Protein AF-A0A1C5S840-F1 (afdb_monomer)

Secondary structure (DSSP, 8-state):
--HHHHHTT-EEE--B--TTTT-SS-HHHHHHHHTT-SSEEEEEE--BT--S-SS-EEESSGGG-EEEEEEEEEEEEEE-TTS-EEEEEEEEE-TT---GGGGHHHHHHHHHHHHHHHHHHHHHHHHHH-----HHHHHHTS-TTT---SHHHHHHHHHHTTS-SSHHHHIIIIISTTSTT----TTTT--PPBHHHHHHHHHHTT-EEEE--GGGSTT--HHHHHHHHHHHHHHTTT--EEEEEETT--HHHHHHHHHHHHHHTPEEEEE--B-STTS------BHHHHHHHHHHHHHHT-

Sequence (302 aa):
MNTKNKESNYQIDFHMHSTCSDGADDVATIISLALKQENLRTICVTDHNYFALTRKLMFGTNDRCLEVLPGCEFSTSYMSAAGKWNEIHVIGIFPKGVNPSEFEDLFEPIAKGKKKYVEAIVNKLQQQFGIDITLEEVLATKKQSTGYVGRFQIAQLLVEKGAASTVDRAMDIYIGNFSPHYISPVPDYIKYPAFETVIKRILSLSGMPVLCHPCSYYGFDDDDVIRLVNDFRKACGGTGAIEVYYQNYTEEQQKFLQGLQEKAGLIPSVASDRHRRDQHFADYGGYSFYKKMLQALEQTEK

pLDDT: mean 92.95, std 8.63, range [46.53, 98.81]

Mean predicted aligned error: 4.37 Å

Foldseek 3Di:
DPPVVLQQQAAEAEAAEALLAQAPHHPVRVVVQQLPDQRYAEYEHAHELDWSDFAWDWDDDDSSIHIYWTKYWAWAWDQFPVRDIATFIKMWTAHHGHDSVLCCVQCVQQLQLQLVVLQVLVVCCCPVPVQPDDSVNQQVQQSPVNRYGDLSSVLVVCCVSVVAVHSVRSQCDGDPQNHPNHDGCPDPGGDGHHPLVVLVSSLVNLIAMEGPPLVRHRPDDLVRSLVVLLVSLVSNVLLHEYALAEPPDDPVSSVSVVVSCVVSNHQYDHHDNHRYPPGDGTSDNCSVSVVVNNVSSVVSVD

Radius of gyration: 19.0 Å; Cα contacts (8 Å, |Δi|>4): 598; chains: 1; bounding box: 49×38×51 Å

Structure (mmCIF, N/CA/C/O backbone):
data_AF-A0A1C5S840-F1
#
_entry.id   AF-A0A1C5S840-F1
#
loop_
_atom_site.group_PDB
_atom_site.id
_atom_site.type_symbol
_atom_site.label_atom_id
_atom_site.label_alt_id
_atom_site.label_comp_id
_atom_site.label_asym_id
_atom_site.label_entity_id
_atom_site.label_seq_id
_atom_site.pdbx_PDB_ins_code
_atom_site.Cartn_x
_atom_site.Cartn_y
_atom_site.Cartn_z
_atom_site.occupancy
_atom_site.B_iso_or_equiv
_atom_site.auth_seq_id
_atom_site.auth_comp_id
_atom_site.auth_asym_id
_atom_site.auth_atom_id
_atom_site.pdbx_PDB_model_num
ATOM 1 N N . MET A 1 1 ? -22.806 -20.691 22.601 1.00 46.53 1 MET A N 1
ATOM 2 C CA . MET A 1 1 ? -21.379 -20.294 22.575 1.00 46.53 1 MET A CA 1
ATOM 3 C C . MET A 1 1 ? -21.292 -18.819 22.930 1.00 46.53 1 MET A C 1
ATOM 5 O O . MET A 1 1 ? -22.088 -18.049 22.413 1.00 46.53 1 MET A O 1
ATOM 9 N N . ASN A 1 2 ? -20.410 -18.448 23.859 1.00 47.06 2 ASN A N 1
ATOM 10 C CA . ASN A 1 2 ? -20.275 -17.078 24.364 1.00 47.06 2 ASN A CA 1
ATOM 11 C C . ASN A 1 2 ? -19.815 -16.149 23.221 1.00 47.06 2 ASN A C 1
ATOM 13 O O . ASN A 1 2 ? -18.807 -16.446 22.583 1.00 47.06 2 ASN A O 1
ATOM 17 N N . THR A 1 3 ? -20.535 -15.060 22.940 1.00 54.91 3 THR A N 1
ATOM 18 C CA . THR A 1 3 ? -20.273 -14.148 21.801 1.00 54.91 3 THR A CA 1
ATOM 19 C C . THR A 1 3 ? -18.838 -13.609 21.790 1.00 54.91 3 THR A C 1
ATOM 21 O O . THR A 1 3 ? -18.232 -13.483 20.728 1.00 54.91 3 THR A O 1
ATOM 24 N N . LYS A 1 4 ? -18.237 -13.424 22.974 1.00 52.66 4 LYS A N 1
ATOM 25 C CA . LYS A 1 4 ? -16.831 -13.016 23.146 1.00 52.66 4 LYS A CA 1
ATOM 26 C C . LYS A 1 4 ? -15.796 -14.005 22.581 1.00 52.66 4 LYS A C 1
ATOM 28 O O . LYS A 1 4 ? -14.771 -13.552 22.090 1.00 52.66 4 LYS A O 1
ATOM 33 N N . ASN A 1 5 ? -16.059 -15.318 22.603 1.00 53.66 5 ASN A N 1
ATOM 34 C CA . ASN A 1 5 ? -15.150 -16.332 22.028 1.00 53.66 5 ASN A CA 1
ATOM 35 C C . ASN A 1 5 ? -15.281 -16.459 20.503 1.00 53.66 5 ASN A C 1
ATOM 37 O O . ASN A 1 5 ? -14.471 -17.128 19.873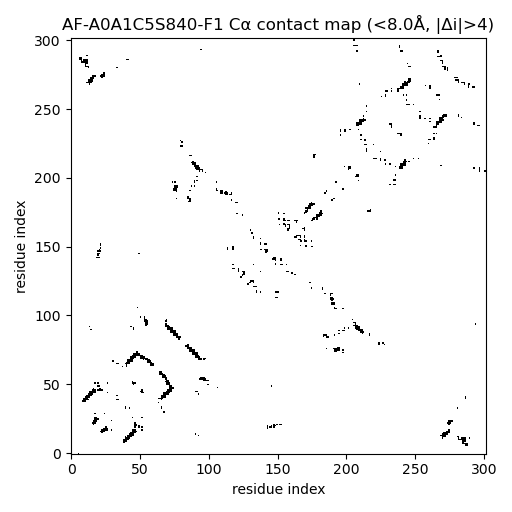 1.00 53.66 5 ASN A O 1
ATOM 41 N N . LYS A 1 6 ? -16.325 -15.873 19.907 1.00 60.03 6 LYS A N 1
ATOM 42 C CA . LYS A 1 6 ? -16.558 -15.916 18.459 1.00 60.03 6 LYS A CA 1
ATOM 43 C C . LYS A 1 6 ? -15.889 -14.728 17.764 1.00 60.03 6 LYS A C 1
ATOM 45 O O . LYS A 1 6 ? -15.270 -14.903 16.723 1.00 60.03 6 LYS A O 1
ATOM 50 N N . GLU A 1 7 ? -15.923 -13.550 18.394 1.00 64.81 7 GLU A N 1
ATOM 51 C CA . GLU A 1 7 ? -15.226 -12.353 17.901 1.00 64.81 7 GLU A CA 1
ATOM 52 C C . GLU A 1 7 ? -13.697 -12.478 17.891 1.00 64.81 7 GLU A C 1
ATOM 54 O O . GLU A 1 7 ? -13.048 -11.814 17.086 1.00 64.81 7 GLU A O 1
ATOM 59 N N . SER A 1 8 ? -13.106 -13.315 18.752 1.00 65.56 8 SER A N 1
ATOM 60 C CA . SER A 1 8 ? -11.654 -13.549 18.748 1.00 65.56 8 SER A CA 1
ATOM 61 C C . SER A 1 8 ? -11.160 -14.238 17.475 1.00 65.56 8 SER A C 1
ATOM 63 O O . SER A 1 8 ? -9.991 -14.092 17.138 1.00 65.56 8 SER A O 1
ATOM 65 N N . ASN A 1 9 ? -12.045 -14.948 16.767 1.00 81.56 9 ASN A N 1
ATOM 66 C CA . ASN A 1 9 ? -11.726 -15.631 15.514 1.00 81.56 9 ASN A CA 1
ATOM 67 C C . ASN A 1 9 ? -12.074 -14.798 14.275 1.00 81.56 9 ASN A C 1
ATOM 69 O O . ASN A 1 9 ? -11.826 -15.256 13.164 1.00 81.56 9 ASN A O 1
ATOM 73 N N . TYR A 1 10 ? -12.663 -13.607 14.431 1.00 92.44 10 TYR A N 1
ATOM 74 C CA . TYR A 1 10 ? -12.981 -12.759 13.288 1.00 92.44 10 TYR A CA 1
ATOM 75 C C . TYR A 1 10 ? -11.717 -12.138 12.693 1.00 92.44 10 TYR A C 1
ATOM 77 O O . TYR A 1 10 ? -10.870 -11.576 13.398 1.00 92.44 10 TYR A O 1
ATOM 85 N N . GLN A 1 11 ? -11.631 -12.252 11.375 1.00 94.94 11 GLN A N 1
ATOM 86 C CA . GLN A 1 11 ? -10.491 -11.863 10.562 1.00 94.94 11 GLN A CA 1
ATOM 87 C C . GLN A 1 11 ? -10.777 -10.532 9.873 1.00 94.94 11 GLN A C 1
ATOM 89 O O . GLN A 1 11 ? -11.935 -10.177 9.602 1.00 94.94 11 GLN A O 1
ATOM 94 N N . ILE A 1 12 ? -9.701 -9.811 9.591 1.00 96.81 12 ILE A N 1
ATOM 95 C CA . ILE A 1 12 ? -9.707 -8.595 8.787 1.00 96.81 12 ILE A CA 1
ATOM 96 C C . ILE A 1 12 ? -8.602 -8.684 7.740 1.00 96.81 12 ILE A C 1
ATOM 98 O O . ILE A 1 12 ? -7.615 -9.386 7.942 1.00 96.81 12 ILE A O 1
ATOM 102 N N . ASP A 1 13 ? -8.753 -7.944 6.651 1.00 98.00 13 ASP A N 1
ATOM 103 C CA . ASP A 1 13 ? -7.689 -7.775 5.666 1.00 98.00 13 ASP A CA 1
ATOM 104 C C . ASP A 1 13 ? -7.728 -6.351 5.113 1.00 98.00 13 ASP A C 1
ATOM 106 O O . ASP A 1 13 ? -8.667 -5.970 4.412 1.00 98.00 13 ASP A O 1
ATOM 110 N N . PHE A 1 14 ? -6.758 -5.531 5.511 1.00 98.31 14 PHE A N 1
ATOM 111 C CA . PHE A 1 14 ? -6.766 -4.089 5.263 1.00 98.31 14 PHE A CA 1
ATOM 112 C C . PHE A 1 14 ? -5.793 -3.632 4.185 1.00 98.31 14 PHE A C 1
ATOM 114 O O . PHE A 1 14 ? -5.637 -2.426 4.014 1.00 98.31 14 PHE A O 1
ATOM 121 N N . HIS A 1 15 ? -5.204 -4.569 3.443 1.00 98.31 15 HIS A N 1
ATOM 122 C CA . HIS A 1 15 ? -4.319 -4.259 2.333 1.00 98.31 15 HIS A CA 1
ATOM 123 C C . HIS A 1 15 ? -4.581 -5.221 1.175 1.00 98.31 15 HIS A C 1
ATOM 125 O O . HIS A 1 15 ? -4.211 -6.394 1.224 1.00 98.31 15 HIS A O 1
ATOM 131 N N . MET A 1 16 ? -5.233 -4.723 0.127 1.00 97.56 16 MET A N 1
ATOM 132 C CA . MET A 1 16 ? -5.443 -5.460 -1.118 1.00 97.56 16 MET A CA 1
ATOM 133 C C . MET A 1 16 ? -5.699 -4.521 -2.288 1.00 97.56 16 MET A C 1
ATOM 135 O O . MET A 1 16 ? -6.264 -3.436 -2.128 1.00 97.56 16 MET A O 1
ATOM 139 N N . HIS A 1 17 ? -5.375 -5.010 -3.478 1.00 97.00 17 HIS A N 1
ATOM 140 C CA . HIS A 1 17 ? -5.428 -4.256 -4.719 1.00 97.00 17 HIS A CA 1
ATOM 141 C C . HIS A 1 17 ? -6.482 -4.820 -5.656 1.00 97.00 17 HIS A C 1
ATOM 143 O O . HIS A 1 17 ? -6.702 -6.033 -5.733 1.00 97.00 17 HIS A O 1
ATOM 149 N N . SER A 1 18 ? -7.139 -3.930 -6.391 1.00 96.44 18 SER A N 1
ATOM 150 C CA . SER A 1 18 ? -8.113 -4.286 -7.412 1.00 96.44 18 SER A CA 1
ATOM 151 C C . SER A 1 18 ? -7.580 -3.959 -8.804 1.00 96.44 18 SER A C 1
ATOM 153 O O . SER A 1 18 ? -6.471 -3.459 -8.990 1.00 96.44 18 SER A O 1
ATOM 155 N N . THR A 1 19 ? -8.382 -4.208 -9.837 1.00 93.75 19 THR A N 1
ATOM 156 C CA . THR A 1 19 ? -8.038 -3.778 -11.200 1.00 93.75 19 THR A CA 1
ATOM 157 C C . THR A 1 19 ? -7.925 -2.256 -11.377 1.00 93.75 19 THR A C 1
ATOM 159 O O . THR A 1 19 ? -7.599 -1.810 -12.480 1.00 93.75 19 THR A O 1
ATOM 162 N N . CYS A 1 20 ? -8.233 -1.460 -10.345 1.00 94.50 20 CYS A N 1
ATOM 163 C CA . CYS A 1 20 ? -8.031 -0.017 -10.346 1.00 94.50 20 CYS A CA 1
ATOM 164 C C . CYS A 1 20 ? -6.539 0.367 -10.273 1.00 94.50 20 CYS A C 1
ATOM 166 O O . CYS A 1 20 ? -6.167 1.365 -10.893 1.00 94.50 20 CYS A O 1
ATOM 168 N N . SER A 1 21 ? -5.680 -0.435 -9.638 1.00 93.69 21 SER A N 1
ATOM 169 C CA . SER A 1 21 ? -4.219 -0.369 -9.785 1.00 93.69 21 SER A CA 1
ATOM 170 C C . SER A 1 21 ? -3.663 -1.619 -10.492 1.00 93.69 21 SER A C 1
ATOM 172 O O . SER A 1 21 ? -3.800 -1.790 -11.710 1.00 93.69 21 SER A O 1
ATOM 174 N N . ASP A 1 22 ? -3.006 -2.490 -9.743 1.00 92.38 22 ASP A N 1
ATOM 175 C CA . ASP A 1 22 ? -2.254 -3.678 -10.143 1.00 92.38 22 ASP A CA 1
ATOM 176 C C . ASP A 1 22 ? -2.841 -4.986 -9.606 1.00 92.38 22 ASP A C 1
ATOM 178 O O . ASP A 1 22 ? -2.269 -6.052 -9.824 1.00 92.38 22 ASP A O 1
ATOM 182 N N . GLY A 1 23 ? -4.027 -4.947 -9.005 1.00 92.88 23 GLY A N 1
ATOM 183 C CA . GLY A 1 23 ? -4.793 -6.149 -8.710 1.00 92.88 23 GLY A CA 1
ATOM 184 C C . GLY A 1 23 ? -5.334 -6.839 -9.969 1.00 92.88 23 GLY A C 1
ATOM 185 O O . GLY A 1 23 ? -5.641 -6.222 -10.997 1.00 92.88 23 GLY A O 1
ATOM 186 N N . ALA A 1 24 ? -5.480 -8.161 -9.886 1.00 90.75 24 ALA A N 1
ATOM 187 C CA . ALA A 1 24 ? -6.010 -9.013 -10.951 1.00 90.75 24 ALA A CA 1
ATOM 188 C C . ALA A 1 24 ? -7.538 -9.207 -10.897 1.00 90.75 24 ALA A C 1
ATOM 190 O O . ALA A 1 24 ? -8.131 -9.639 -11.894 1.00 90.75 24 ALA A O 1
ATOM 191 N N . ASP A 1 25 ? -8.155 -8.916 -9.749 1.00 94.94 25 ASP A N 1
ATOM 192 C CA . ASP A 1 25 ? -9.593 -9.028 -9.499 1.00 94.94 25 A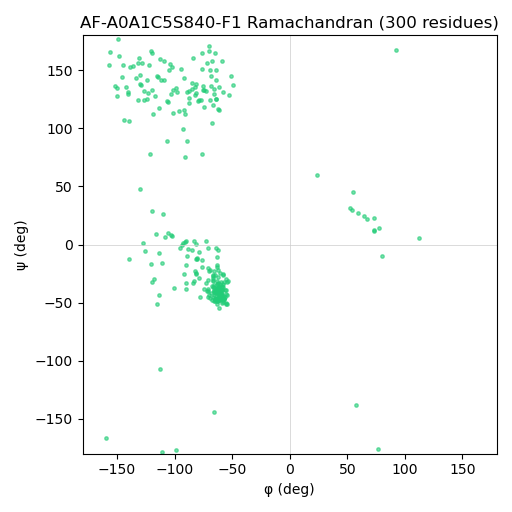SP A CA 1
ATOM 193 C C . ASP A 1 25 ? -10.221 -7.632 -9.380 1.00 94.94 25 ASP A C 1
ATOM 195 O O . ASP A 1 25 ? -9.623 -6.711 -8.825 1.00 94.94 25 ASP A O 1
ATOM 199 N N . ASP A 1 26 ? -11.427 -7.446 -9.917 1.00 96.06 26 ASP A N 1
ATOM 200 C CA . ASP A 1 26 ? -12.175 -6.205 -9.703 1.00 96.06 26 ASP A CA 1
ATOM 201 C C . ASP A 1 26 ? -12.798 -6.174 -8.296 1.00 96.06 26 ASP A C 1
ATOM 203 O O . ASP A 1 26 ? -12.898 -7.194 -7.608 1.00 96.06 26 ASP A O 1
ATOM 207 N N . VAL A 1 27 ? -13.239 -4.994 -7.850 1.00 96.94 27 VAL A N 1
ATOM 208 C CA . VAL A 1 27 ? -13.821 -4.814 -6.506 1.00 96.94 27 VAL A CA 1
ATOM 209 C C . VAL A 1 27 ? -15.001 -5.762 -6.261 1.00 96.94 27 VAL A C 1
ATOM 211 O O . VAL A 1 27 ? -15.135 -6.318 -5.172 1.00 96.94 27 VAL A O 1
ATOM 214 N N . ALA A 1 28 ? -15.850 -5.994 -7.266 1.00 97.12 28 ALA A N 1
ATOM 215 C CA . ALA A 1 28 ? -17.003 -6.883 -7.135 1.00 97.12 28 ALA A CA 1
ATOM 216 C C . ALA A 1 28 ? -16.579 -8.348 -6.920 1.00 97.12 28 ALA A C 1
ATOM 218 O O . ALA A 1 28 ? -17.158 -9.056 -6.091 1.00 97.12 28 ALA A O 1
ATOM 219 N N . THR A 1 29 ? -15.542 -8.788 -7.627 1.00 97.56 29 THR A N 1
ATOM 220 C CA . THR A 1 29 ? -14.943 -10.117 -7.507 1.00 97.56 29 THR A CA 1
ATOM 221 C C . THR A 1 29 ? -14.283 -10.288 -6.145 1.00 97.56 29 THR A C 1
ATOM 223 O O . THR A 1 29 ? -14.549 -11.287 -5.476 1.00 97.56 29 THR A O 1
ATOM 226 N N . ILE A 1 30 ? -13.515 -9.295 -5.683 1.00 97.81 30 ILE A N 1
ATOM 227 C CA . ILE A 1 30 ? -12.916 -9.283 -4.340 1.00 97.81 30 ILE A CA 1
ATOM 228 C C . ILE A 1 30 ? -14.000 -9.464 -3.271 1.00 97.81 30 ILE A C 1
ATOM 230 O O . ILE A 1 30 ? -13.899 -10.364 -2.438 1.00 97.81 30 ILE A O 1
ATOM 234 N N . ILE A 1 31 ? -15.081 -8.681 -3.331 1.00 97.19 31 ILE A N 1
ATOM 235 C CA . ILE A 1 31 ? -16.202 -8.782 -2.384 1.00 97.19 31 ILE A CA 1
ATOM 236 C C . ILE A 1 31 ? -16.855 -10.171 -2.446 1.00 97.19 31 ILE A C 1
ATOM 238 O O . ILE A 1 31 ? -17.125 -10.777 -1.410 1.00 97.19 31 ILE A O 1
ATOM 242 N N . SER A 1 32 ? -17.085 -10.708 -3.647 1.00 96.62 32 SER A N 1
ATOM 243 C CA . SER A 1 32 ? -17.665 -12.045 -3.836 1.00 96.62 32 SER A CA 1
ATOM 244 C C . SER A 1 32 ? -16.795 -13.153 -3.234 1.00 96.62 32 SER A C 1
ATOM 246 O O . SER A 1 32 ? -17.311 -14.091 -2.624 1.00 96.62 32 SER A O 1
ATOM 248 N N . LEU A 1 33 ? -15.470 -13.049 -3.365 1.00 96.75 33 LEU A N 1
ATOM 249 C CA . LEU A 1 33 ? -14.520 -13.984 -2.760 1.00 96.75 33 LEU A CA 1
ATOM 250 C C . LEU A 1 33 ? -14.457 -13.831 -1.235 1.00 96.75 33 LEU A C 1
ATOM 252 O O . LEU A 1 33 ? -14.413 -14.840 -0.528 1.00 96.75 33 LEU A O 1
ATOM 256 N N . ALA A 1 34 ? -14.502 -12.597 -0.731 1.00 95.88 34 ALA A N 1
ATOM 257 C CA . ALA A 1 34 ? -14.510 -12.299 0.698 1.00 95.88 34 ALA A CA 1
ATOM 258 C C . ALA A 1 34 ? -15.771 -12.847 1.387 1.00 95.88 34 ALA A C 1
ATOM 260 O O . ALA A 1 34 ? -15.682 -13.443 2.457 1.00 95.88 34 ALA A O 1
ATOM 261 N N . LEU A 1 35 ? -16.938 -12.751 0.741 1.00 94.81 35 LEU A N 1
ATOM 262 C CA . LEU A 1 35 ? -18.205 -13.299 1.247 1.00 94.81 35 LEU A CA 1
ATOM 263 C C . LEU A 1 35 ? -18.217 -14.827 1.389 1.00 94.81 35 LEU A C 1
ATOM 265 O O . LEU A 1 35 ? -19.056 -15.369 2.109 1.00 94.81 35 LEU A O 1
ATOM 269 N N . LYS A 1 36 ? -17.305 -15.531 0.709 1.00 93.62 36 LYS A N 1
ATOM 270 C CA . LYS A 1 36 ? -17.136 -16.985 0.849 1.00 93.62 36 LYS A CA 1
ATOM 271 C C . LYS A 1 36 ? -16.297 -17.364 2.072 1.00 93.62 36 LYS A C 1
ATOM 273 O O . LYS A 1 36 ? -16.270 -18.541 2.422 1.00 93.62 36 LYS A O 1
ATOM 278 N N . GLN A 1 37 ? -15.621 -16.407 2.709 1.00 92.56 37 GLN A N 1
ATOM 279 C CA . GLN A 1 37 ? -14.798 -16.658 3.888 1.00 92.56 37 GLN A CA 1
ATOM 280 C C . GLN A 1 37 ? -15.670 -16.704 5.144 1.00 92.56 37 GLN A C 1
ATOM 282 O O . GLN A 1 37 ? -16.446 -15.790 5.421 1.00 92.56 37 GLN A O 1
ATOM 287 N N . GLU A 1 38 ? -15.532 -17.762 5.943 1.00 88.88 38 GLU A N 1
ATOM 288 C CA . GLU A 1 38 ? -16.390 -17.966 7.115 1.00 88.88 38 GLU A CA 1
ATOM 289 C C . GLU A 1 38 ? -16.177 -16.896 8.198 1.00 88.88 38 GLU A C 1
ATOM 291 O O . GLU A 1 38 ? -17.142 -16.447 8.826 1.00 88.88 38 GLU A O 1
ATOM 296 N N . ASN A 1 39 ? -14.931 -16.449 8.391 1.00 92.19 39 ASN A N 1
ATOM 297 C CA . ASN A 1 39 ? -14.519 -15.601 9.515 1.00 92.19 39 ASN A CA 1
ATOM 298 C C . ASN A 1 39 ? -14.074 -14.187 9.126 1.00 92.19 39 ASN A C 1
ATOM 300 O O . ASN A 1 39 ? -13.903 -13.354 10.016 1.00 92.19 39 ASN A O 1
ATOM 304 N N . LEU A 1 40 ? -13.943 -13.880 7.835 1.00 94.62 40 LEU A N 1
ATOM 305 C CA . LEU A 1 40 ? -13.615 -12.533 7.371 1.00 94.62 40 LEU A CA 1
ATOM 306 C C . LEU A 1 40 ? -14.801 -11.599 7.625 1.00 94.62 40 LEU A C 1
ATOM 308 O O . LEU A 1 40 ? -15.934 -11.898 7.237 1.00 94.62 40 LEU A O 1
ATOM 312 N N . ARG A 1 41 ? -14.565 -10.503 8.348 1.00 94.75 41 ARG A N 1
ATOM 313 C CA . ARG A 1 41 ? -15.622 -9.551 8.735 1.00 94.75 41 ARG A CA 1
ATOM 314 C C . ARG A 1 41 ? -15.426 -8.166 8.173 1.00 94.75 41 ARG A C 1
ATOM 316 O O . ARG A 1 41 ? -16.422 -7.506 7.894 1.00 94.75 41 ARG A O 1
ATOM 323 N N . THR A 1 42 ? -14.184 -7.756 7.958 1.00 96.62 42 THR A N 1
ATOM 324 C CA . THR A 1 42 ? -13.903 -6.442 7.393 1.00 96.62 42 THR A CA 1
ATOM 325 C C . THR A 1 42 ? -12.752 -6.535 6.410 1.00 96.62 42 THR A C 1
ATOM 327 O O . THR A 1 42 ? -11.708 -7.097 6.734 1.00 96.62 42 THR A O 1
ATOM 330 N N . ILE A 1 43 ? -12.935 -5.960 5.227 1.00 98.38 43 ILE A N 1
ATOM 331 C CA . ILE A 1 43 ? -11.860 -5.761 4.255 1.00 98.38 43 ILE A CA 1
ATOM 332 C C . ILE A 1 43 ? -11.716 -4.282 3.911 1.00 98.38 43 ILE A C 1
ATOM 334 O O . ILE A 1 43 ? -12.688 -3.532 4.005 1.00 98.38 43 ILE A O 1
ATOM 338 N N . CYS A 1 44 ? -10.526 -3.863 3.494 1.00 98.62 44 CYS A N 1
ATOM 339 C CA . CYS A 1 44 ? -10.279 -2.529 2.950 1.00 98.62 44 CYS A CA 1
ATOM 340 C C . CYS A 1 44 ? -9.656 -2.667 1.562 1.00 98.62 44 CYS A C 1
ATOM 342 O O . CYS A 1 44 ? -8.642 -3.341 1.431 1.00 98.62 44 CYS A O 1
ATOM 344 N N . VAL A 1 45 ? -10.255 -2.048 0.542 1.00 98.38 45 VAL A N 1
ATOM 345 C CA . VAL A 1 45 ? -9.657 -1.997 -0.804 1.00 98.38 45 VAL A CA 1
ATOM 346 C C . VAL A 1 45 ? -8.743 -0.779 -0.862 1.00 98.38 45 VAL A C 1
ATOM 348 O O . VAL A 1 45 ? -9.212 0.334 -0.622 1.00 98.38 45 VAL A O 1
ATOM 351 N N . THR A 1 46 ? -7.460 -0.991 -1.148 1.00 98.50 46 THR A N 1
ATOM 352 C CA . THR A 1 46 ? -6.387 -0.002 -0.971 1.00 98.50 46 THR A CA 1
ATOM 353 C C . THR A 1 46 ? -5.531 0.144 -2.224 1.00 98.50 46 THR A C 1
ATOM 355 O O . THR A 1 46 ? -4.311 0.149 -2.133 1.00 98.50 46 THR A O 1
ATOM 358 N N . ASP A 1 47 ? -6.164 0.288 -3.391 1.00 97.69 47 ASP A N 1
ATOM 359 C CA . ASP A 1 47 ? -5.448 0.509 -4.652 1.00 97.69 47 ASP A CA 1
ATOM 360 C C . ASP A 1 47 ? -4.423 1.660 -4.550 1.00 97.69 47 ASP A C 1
ATOM 362 O O . ASP A 1 47 ? -4.643 2.678 -3.877 1.00 97.69 47 ASP A O 1
ATOM 366 N N . HIS A 1 48 ? -3.302 1.514 -5.259 1.00 96.00 48 HIS A N 1
ATOM 367 C CA . HIS A 1 48 ? -2.230 2.507 -5.267 1.00 96.00 48 HIS A CA 1
ATOM 368 C C . HIS A 1 48 ? -2.688 3.866 -5.818 1.00 96.00 48 HIS A C 1
ATOM 370 O O . HIS A 1 48 ? -2.942 4.017 -7.018 1.00 96.00 48 HIS A O 1
ATOM 376 N N . ASN A 1 49 ? -2.674 4.891 -4.962 1.00 95.81 49 ASN A N 1
ATOM 377 C CA . ASN A 1 49 ? -3.003 6.287 -5.282 1.00 95.81 49 ASN A CA 1
ATOM 378 C C . ASN A 1 49 ? -4.368 6.456 -5.978 1.00 95.81 49 ASN A C 1
ATOM 380 O O . ASN A 1 49 ? -4.539 7.341 -6.822 1.00 95.81 49 ASN A O 1
ATOM 384 N N . TYR A 1 50 ? -5.327 5.583 -5.667 1.00 95.94 50 TYR A N 1
ATOM 385 C CA . TYR A 1 50 ? -6.659 5.606 -6.254 1.00 95.94 50 TYR A CA 1
ATOM 386 C C . TYR A 1 50 ? -7.695 5.061 -5.269 1.00 95.94 50 TYR A C 1
ATOM 388 O O . TYR A 1 50 ? -7.518 4.004 -4.678 1.00 95.94 50 TYR A O 1
ATOM 396 N N . PHE A 1 51 ? -8.825 5.753 -5.136 1.00 97.25 51 PHE A N 1
ATOM 397 C CA . PHE A 1 51 ? -9.942 5.290 -4.315 1.00 97.25 51 PHE A CA 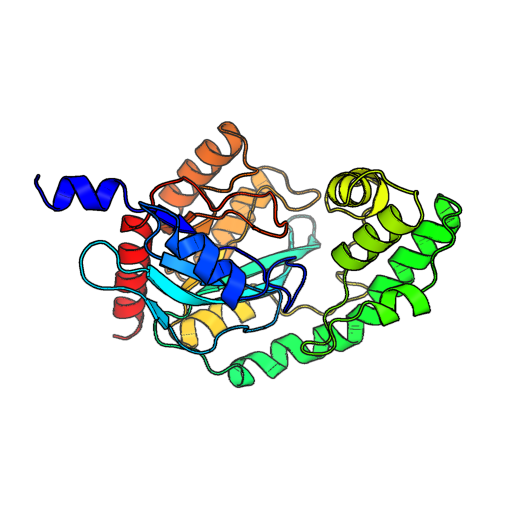1
ATOM 398 C C . PHE A 1 51 ? -10.938 4.496 -5.161 1.00 97.25 51 PHE A C 1
ATOM 400 O O . PHE A 1 51 ? -11.795 5.078 -5.828 1.00 97.25 51 PHE A O 1
ATOM 407 N N . ALA A 1 52 ? -10.872 3.165 -5.103 1.00 96.69 52 ALA A N 1
ATOM 408 C CA . ALA A 1 52 ? -11.855 2.307 -5.773 1.00 96.69 52 ALA A CA 1
ATOM 409 C C . ALA A 1 52 ? -13.243 2.342 -5.106 1.00 96.69 52 ALA A C 1
ATOM 411 O O . ALA A 1 52 ? -14.258 2.033 -5.731 1.00 96.69 52 ALA A O 1
ATOM 412 N N . LEU A 1 53 ? -13.294 2.759 -3.838 1.00 97.56 53 LEU A N 1
ATOM 413 C CA . LEU A 1 53 ? -14.509 2.998 -3.070 1.00 97.56 53 LEU A CA 1
ATOM 414 C C . LEU A 1 53 ? -14.395 4.342 -2.347 1.00 97.56 53 LEU A C 1
ATOM 416 O O . LEU A 1 53 ? -13.337 4.691 -1.832 1.00 97.56 53 LEU A O 1
ATOM 420 N N . THR A 1 54 ? -15.505 5.074 -2.255 1.00 97.62 54 THR A N 1
ATOM 421 C CA . THR A 1 54 ? -15.592 6.349 -1.512 1.00 97.62 54 THR A CA 1
ATOM 422 C C . THR A 1 54 ? -16.448 6.249 -0.255 1.00 97.62 54 THR A C 1
ATOM 424 O O . THR A 1 54 ? -16.383 7.096 0.632 1.00 97.62 54 THR A O 1
ATOM 427 N N . ARG A 1 55 ? -17.252 5.189 -0.148 1.00 98.00 55 ARG A N 1
ATOM 428 C CA . ARG A 1 55 ? -18.100 4.902 1.006 1.00 98.00 55 ARG A CA 1
ATOM 429 C C . ARG A 1 55 ? -18.005 3.437 1.371 1.00 98.00 55 ARG A C 1
ATOM 431 O O . ARG A 1 55 ? -17.794 2.578 0.517 1.00 98.00 55 ARG A O 1
ATOM 438 N N . LYS A 1 56 ? -18.250 3.178 2.644 1.00 97.44 56 LYS A N 1
ATOM 439 C CA . LYS A 1 56 ? -18.360 1.838 3.190 1.00 97.44 56 LYS A CA 1
ATOM 440 C C . LYS A 1 56 ? -19.544 1.075 2.602 1.00 97.44 56 LYS A C 1
ATOM 442 O O . LYS A 1 56 ? -20.624 1.644 2.430 1.00 97.44 56 LYS A O 1
ATOM 447 N N . LEU A 1 57 ? -19.351 -0.215 2.350 1.00 97.69 57 LEU A N 1
ATOM 448 C CA . LEU A 1 57 ? -20.405 -1.146 1.946 1.00 97.69 57 LEU A CA 1
ATOM 449 C C . LEU A 1 57 ? -20.606 -2.207 3.031 1.00 97.69 57 LEU A C 1
ATOM 451 O O . LEU A 1 57 ? -19.648 -2.635 3.669 1.00 97.69 57 LEU A O 1
ATOM 455 N N . MET A 1 58 ? -21.852 -2.636 3.221 1.00 96.25 58 MET A N 1
ATOM 456 C CA . MET A 1 58 ? -22.213 -3.703 4.156 1.00 96.25 58 MET A CA 1
ATOM 457 C C . MET A 1 58 ? -22.947 -4.802 3.396 1.00 96.25 58 MET A C 1
ATOM 459 O O . MET A 1 58 ? -23.916 -4.524 2.688 1.00 96.25 58 MET A O 1
ATOM 463 N N . PHE A 1 59 ? -22.516 -6.044 3.577 1.00 95.31 59 PHE A N 1
ATOM 464 C CA . PHE A 1 59 ? -23.138 -7.220 2.978 1.00 95.31 59 PHE A CA 1
ATOM 465 C C . PHE A 1 59 ? -23.525 -8.226 4.063 1.00 95.31 59 PHE A C 1
ATOM 467 O O . PHE A 1 59 ? -22.782 -8.431 5.018 1.00 95.31 59 PHE A O 1
ATOM 474 N N . GLY A 1 60 ? -24.681 -8.878 3.915 1.00 88.25 60 GLY A N 1
ATOM 475 C CA . GLY A 1 60 ? -25.189 -9.837 4.903 1.00 88.25 60 GLY A CA 1
ATOM 476 C C . GLY A 1 60 ? -25.790 -9.188 6.159 1.00 88.25 60 GLY A C 1
ATOM 477 O O . GLY A 1 60 ? -25.920 -7.971 6.258 1.00 88.25 60 GLY A O 1
ATOM 478 N N . THR A 1 61 ? -26.192 -10.022 7.122 1.00 78.38 61 THR A N 1
ATOM 479 C CA . THR A 1 61 ? -26.833 -9.609 8.386 1.00 78.38 61 THR A CA 1
ATOM 480 C C . THR A 1 61 ? -26.290 -10.424 9.562 1.00 78.38 61 THR A C 1
ATOM 482 O O . THR A 1 61 ? -25.942 -11.594 9.386 1.00 78.38 61 THR A O 1
ATOM 485 N N . ASN A 1 62 ? -26.306 -9.857 10.775 1.00 73.81 62 ASN A N 1
ATOM 486 C CA . ASN A 1 62 ? -25.880 -10.516 12.022 1.00 73.81 62 ASN A CA 1
ATOM 487 C C . ASN A 1 62 ? -24.415 -11.016 11.960 1.00 73.81 62 ASN A C 1
ATOM 489 O O . ASN A 1 62 ? -23.546 -10.337 11.421 1.00 73.81 62 ASN A O 1
ATOM 493 N N . ASP A 1 63 ? -24.138 -12.218 12.481 1.00 68.56 63 ASP A N 1
ATOM 494 C CA . ASP A 1 63 ? -22.804 -12.836 12.597 1.00 68.56 63 ASP A CA 1
ATOM 495 C C . ASP A 1 63 ? -22.091 -13.144 11.263 1.00 68.56 63 ASP A C 1
ATOM 497 O O . ASP A 1 63 ? -20.967 -13.652 11.280 1.00 68.56 63 ASP A O 1
ATOM 501 N N . ARG A 1 64 ? -22.737 -12.896 10.116 1.00 74.06 64 ARG A N 1
ATOM 502 C CA . ARG A 1 64 ? -22.193 -13.105 8.759 1.00 74.06 64 ARG A CA 1
ATOM 503 C C . ARG A 1 64 ? -22.134 -11.805 7.953 1.00 74.06 64 ARG A C 1
ATOM 505 O O . ARG A 1 64 ? -22.291 -11.821 6.735 1.00 74.06 64 ARG A O 1
ATOM 512 N N . CYS A 1 65 ? -21.988 -10.678 8.641 1.00 90.25 65 CYS A N 1
ATOM 513 C CA . CYS A 1 65 ? -21.844 -9.392 7.983 1.00 90.25 65 CYS A CA 1
ATOM 514 C C . CYS A 1 65 ? -20.395 -9.182 7.519 1.00 90.25 65 CYS A C 1
ATOM 516 O O . CYS A 1 65 ? -19.468 -9.373 8.307 1.00 90.25 65 CYS A O 1
ATOM 518 N N . LEU A 1 66 ? -20.226 -8.795 6.255 1.00 96.12 66 LEU A N 1
ATOM 519 C CA . LEU A 1 66 ? -18.968 -8.315 5.695 1.00 96.12 66 LEU A CA 1
ATOM 520 C C . LEU A 1 66 ? -19.062 -6.801 5.514 1.00 96.12 66 LEU A C 1
ATOM 522 O O . LEU A 1 66 ? -19.933 -6.299 4.800 1.00 96.12 66 LEU A O 1
ATOM 526 N N . GLU A 1 67 ? -18.143 -6.091 6.143 1.00 97.12 67 GLU A N 1
ATOM 527 C CA . GLU A 1 67 ? -17.923 -4.665 5.972 1.00 97.12 67 GLU A CA 1
ATOM 528 C C . GLU A 1 67 ? -16.772 -4.439 4.983 1.00 97.12 67 GLU A C 1
ATOM 530 O O . GLU A 1 67 ? -15.710 -5.048 5.089 1.00 97.12 67 GLU A O 1
ATOM 535 N N . VAL A 1 68 ? -16.980 -3.571 3.998 1.00 98.44 68 VAL A N 1
ATOM 536 C CA . VAL A 1 68 ? -15.982 -3.237 2.974 1.00 98.44 68 VAL A CA 1
ATOM 537 C C . VAL A 1 68 ? -15.692 -1.752 3.087 1.00 98.44 68 VAL A C 1
ATOM 539 O O . VAL A 1 68 ? -16.572 -0.922 2.845 1.00 98.44 68 VAL A O 1
ATOM 542 N N . LEU A 1 69 ? -14.477 -1.424 3.504 1.00 98.62 69 LEU A N 1
ATOM 543 C CA . LEU A 1 69 ? -14.041 -0.065 3.785 1.00 98.62 69 LEU A CA 1
ATOM 544 C C . LEU A 1 69 ? -13.400 0.572 2.548 1.00 98.62 69 LEU A C 1
ATOM 546 O O . LEU A 1 69 ? -12.691 -0.111 1.803 1.00 98.62 69 LEU A O 1
ATOM 550 N N . PRO A 1 70 ? -13.621 1.881 2.333 1.00 98.38 70 PRO A N 1
ATOM 551 C CA . PRO A 1 70 ? -12.837 2.635 1.377 1.00 98.38 70 PRO A CA 1
ATOM 552 C C . PRO A 1 70 ? -11.446 2.906 1.955 1.00 98.38 70 PRO A C 1
ATOM 554 O O . PRO A 1 70 ? -11.307 3.355 3.099 1.00 98.38 70 PRO A O 1
ATOM 557 N N . GLY A 1 71 ? -10.428 2.664 1.140 1.00 98.50 71 GLY A N 1
ATOM 558 C CA . GLY A 1 71 ? -9.054 3.003 1.449 1.00 98.50 71 GLY A CA 1
ATOM 559 C C . GLY A 1 71 ? -8.252 3.322 0.199 1.00 98.50 71 GLY A C 1
ATOM 560 O O . GLY A 1 71 ? -8.756 3.280 -0.923 1.00 98.50 71 GLY A O 1
ATOM 561 N N . CYS A 1 72 ? -7.004 3.704 0.424 1.00 98.56 72 CYS A N 1
ATOM 562 C CA . CYS A 1 72 ? -6.023 3.983 -0.615 1.00 98.56 72 CYS A CA 1
ATOM 563 C C . CYS A 1 72 ? -4.643 3.699 -0.036 1.00 98.56 72 CYS A C 1
ATOM 565 O O . CYS A 1 72 ? -4.360 4.116 1.091 1.00 98.56 72 CYS A O 1
ATOM 567 N N . GLU A 1 73 ? -3.787 3.038 -0.805 1.00 98.62 73 GLU A N 1
ATOM 568 C CA . GLU A 1 73 ? -2.365 2.969 -0.503 1.00 98.62 73 GLU A CA 1
ATOM 569 C C . GLU A 1 73 ? -1.652 4.130 -1.193 1.00 98.62 73 GLU A C 1
ATOM 571 O O . GLU A 1 73 ? -1.585 4.231 -2.419 1.00 98.62 73 GLU A O 1
ATOM 576 N N . PHE A 1 74 ? -1.145 5.057 -0.395 1.00 98.38 74 PHE A N 1
ATOM 577 C CA . PHE A 1 74 ? -0.462 6.241 -0.880 1.00 98.38 74 PHE A CA 1
ATOM 578 C C . PHE A 1 74 ? 1.016 5.944 -1.082 1.00 98.38 74 PHE A C 1
ATOM 580 O O . PHE A 1 74 ? 1.716 5.560 -0.144 1.00 98.38 74 PHE A O 1
ATOM 587 N N . SER A 1 75 ? 1.514 6.220 -2.284 1.00 96.94 75 SER A N 1
ATOM 588 C CA . SER A 1 75 ? 2.948 6.251 -2.538 1.00 96.94 75 SER A CA 1
ATOM 589 C C . SER A 1 75 ? 3.536 7.563 -2.030 1.00 96.94 75 SER A C 1
ATOM 591 O O . SER A 1 75 ? 3.083 8.645 -2.406 1.00 96.94 75 SER A O 1
ATOM 593 N N . THR A 1 76 ? 4.544 7.481 -1.166 1.00 97.44 76 THR A N 1
ATOM 594 C CA . THR A 1 76 ? 5.128 8.643 -0.486 1.00 97.44 76 THR A CA 1
ATOM 595 C C . THR A 1 76 ? 6.650 8.653 -0.599 1.00 97.44 76 THR A C 1
ATOM 597 O O . THR A 1 76 ? 7.276 7.629 -0.874 1.00 97.44 76 THR A O 1
ATOM 600 N N . SER A 1 77 ? 7.263 9.816 -0.389 1.00 96.62 77 SER A N 1
ATOM 601 C CA . SER A 1 77 ? 8.716 9.956 -0.291 1.00 96.62 77 SER A CA 1
ATOM 602 C C . SER A 1 77 ? 9.169 10.067 1.165 1.00 96.62 77 SER A C 1
ATOM 604 O O . SER A 1 77 ? 8.652 10.907 1.909 1.00 96.62 77 SER A O 1
ATOM 606 N N . TYR A 1 78 ? 10.196 9.301 1.532 1.00 96.31 78 TYR A N 1
ATOM 607 C CA . TYR A 1 78 ? 10.836 9.315 2.848 1.00 96.31 78 TYR A CA 1
ATOM 608 C C . TYR A 1 78 ? 12.356 9.435 2.734 1.00 96.31 78 TYR A C 1
ATOM 610 O O . TYR A 1 78 ? 12.978 8.783 1.895 1.00 96.31 78 TYR A O 1
ATOM 618 N N . MET A 1 79 ? 12.964 10.252 3.594 1.00 94.19 79 MET A N 1
ATOM 619 C CA . MET A 1 79 ? 14.417 10.398 3.673 1.00 94.19 79 MET A CA 1
ATOM 620 C C . MET A 1 79 ? 14.980 9.490 4.776 1.00 94.19 79 MET A C 1
ATOM 622 O O . MET A 1 79 ? 14.711 9.717 5.961 1.00 94.19 79 MET A O 1
ATOM 626 N N . SER A 1 80 ? 15.791 8.491 4.413 1.00 89.19 80 SER A N 1
ATOM 627 C CA . SER A 1 80 ? 16.457 7.612 5.390 1.00 89.19 80 SER A CA 1
ATOM 628 C C . SER A 1 80 ? 17.554 8.343 6.174 1.00 89.19 80 SER A C 1
ATOM 630 O O . SER A 1 80 ? 17.909 9.485 5.864 1.00 89.19 80 SER A O 1
ATOM 632 N N . ALA A 1 81 ? 18.093 7.702 7.218 1.00 86.25 81 ALA A N 1
ATOM 633 C CA . ALA A 1 81 ? 19.127 8.307 8.061 1.00 86.25 81 ALA A CA 1
ATOM 634 C C . ALA A 1 81 ? 20.405 8.590 7.260 1.00 86.25 81 ALA A C 1
ATOM 636 O O . ALA A 1 81 ? 21.086 9.585 7.499 1.00 86.25 81 ALA A O 1
ATOM 637 N N . ALA A 1 82 ? 20.668 7.759 6.250 1.00 87.06 82 ALA A N 1
ATOM 638 C CA . ALA A 1 82 ? 21.763 7.911 5.302 1.00 87.06 82 ALA A CA 1
ATOM 639 C C . ALA A 1 82 ? 21.561 9.053 4.280 1.00 87.06 82 ALA A C 1
ATOM 641 O O . ALA A 1 82 ? 22.388 9.221 3.387 1.00 87.06 82 ALA A O 1
ATOM 642 N N . GLY A 1 83 ? 20.471 9.827 4.365 1.00 88.81 83 GLY A N 1
ATOM 643 C CA . GLY A 1 83 ? 20.196 10.931 3.438 1.00 88.81 83 GLY A CA 1
ATOM 644 C C . GLY A 1 83 ? 19.760 10.474 2.043 1.00 88.81 83 GLY A C 1
ATOM 645 O O . GLY A 1 83 ? 19.913 11.219 1.075 1.00 88.81 83 GLY A O 1
ATOM 646 N N . LYS A 1 84 ? 19.224 9.253 1.928 1.00 90.62 84 LYS A N 1
ATOM 647 C CA . LYS A 1 84 ? 18.687 8.700 0.681 1.00 90.62 84 LYS A CA 1
ATOM 648 C C . LYS A 1 84 ? 17.166 8.851 0.645 1.00 90.62 84 LYS A C 1
ATOM 650 O O . LYS A 1 84 ? 16.485 8.521 1.616 1.00 90.62 84 LYS A O 1
ATOM 655 N N . TRP A 1 85 ? 16.634 9.294 -0.492 1.00 93.19 85 TRP A N 1
ATOM 656 C CA . TRP A 1 85 ? 15.196 9.268 -0.756 1.00 93.19 85 TRP A CA 1
ATOM 657 C C . TRP A 1 85 ? 14.730 7.852 -1.087 1.00 93.19 85 TRP A C 1
ATOM 659 O O . TRP A 1 85 ? 15.324 7.178 -1.927 1.00 93.19 85 TRP A O 1
ATOM 669 N N . ASN A 1 86 ? 13.640 7.433 -0.455 1.00 93.38 86 ASN A N 1
ATOM 670 C CA . ASN A 1 86 ? 13.005 6.138 -0.654 1.00 93.38 86 ASN A CA 1
ATOM 671 C C . ASN A 1 86 ? 11.509 6.326 -0.894 1.00 93.38 86 ASN A C 1
ATOM 673 O O . ASN A 1 86 ? 10.891 7.247 -0.353 1.00 93.38 86 ASN A O 1
ATOM 677 N N . GLU A 1 87 ? 10.947 5.458 -1.727 1.00 94.62 87 GLU A N 1
ATOM 678 C CA . GLU A 1 87 ? 9.504 5.297 -1.821 1.00 94.62 87 GLU A CA 1
ATOM 679 C C . GLU A 1 87 ? 9.059 4.430 -0.646 1.00 94.62 87 GLU A C 1
ATOM 681 O O . GLU A 1 87 ? 9.558 3.316 -0.487 1.00 94.62 87 GLU A O 1
ATOM 686 N N . ILE A 1 88 ? 8.138 4.950 0.160 1.00 95.62 88 ILE A N 1
ATOM 687 C CA . ILE A 1 88 ? 7.439 4.167 1.178 1.00 95.62 88 ILE A CA 1
ATOM 688 C C . ILE A 1 88 ? 5.937 4.352 1.021 1.00 95.62 88 ILE A C 1
ATOM 690 O O . ILE A 1 88 ? 5.476 5.373 0.497 1.00 95.62 88 ILE A O 1
ATOM 694 N N . HIS A 1 89 ? 5.170 3.386 1.501 1.00 97.56 89 HIS A N 1
ATOM 695 C CA . HIS A 1 89 ? 3.727 3.354 1.359 1.00 97.56 89 HIS A CA 1
ATOM 696 C C . HIS A 1 89 ? 3.019 3.542 2.704 1.00 97.56 89 HIS A C 1
ATOM 698 O O . HIS A 1 89 ? 3.465 3.079 3.759 1.00 97.56 89 HIS A O 1
ATOM 704 N N . VAL A 1 90 ? 1.919 4.290 2.659 1.00 98.56 90 VAL A N 1
ATOM 705 C CA . VAL A 1 90 ? 1.029 4.533 3.797 1.00 98.56 90 VAL A CA 1
ATOM 706 C C . VAL A 1 90 ? -0.395 4.290 3.329 1.00 98.56 90 VAL A C 1
ATOM 708 O O . VAL A 1 90 ? -0.845 4.937 2.390 1.00 98.56 90 VAL A O 1
ATOM 711 N N . ILE A 1 91 ? -1.129 3.412 4.000 1.00 98.81 91 ILE A N 1
ATOM 712 C CA . ILE A 1 91 ? -2.554 3.216 3.747 1.00 98.81 91 ILE A CA 1
ATOM 713 C C . ILE A 1 91 ? -3.353 4.242 4.545 1.00 98.81 91 ILE A C 1
ATOM 715 O O . ILE A 1 91 ? -3.066 4.503 5.711 1.00 98.81 91 ILE A O 1
ATOM 719 N N . GLY A 1 92 ? -4.385 4.807 3.925 1.00 98.69 92 GLY A N 1
ATOM 720 C CA . GLY A 1 92 ? -5.470 5.484 4.629 1.00 98.69 92 GLY A CA 1
ATOM 721 C C . GLY A 1 92 ? -6.733 4.632 4.589 1.00 98.69 92 GLY A C 1
ATOM 722 O O . GLY A 1 92 ? -7.202 4.302 3.503 1.00 98.69 92 GLY A O 1
ATOM 723 N N . ILE A 1 93 ? -7.294 4.300 5.753 1.00 98.69 93 ILE A N 1
ATOM 724 C CA . ILE A 1 93 ? -8.594 3.618 5.883 1.00 98.69 93 ILE A CA 1
ATOM 725 C C . ILE A 1 93 ? -9.640 4.649 6.303 1.00 98.69 93 ILE A C 1
ATOM 727 O O . ILE A 1 93 ? -9.430 5.341 7.297 1.00 98.69 93 ILE A O 1
ATOM 731 N N . PHE A 1 94 ? -10.785 4.726 5.616 1.00 98.44 94 PHE A N 1
ATOM 732 C CA . PHE A 1 94 ? -11.797 5.768 5.850 1.00 98.44 94 PHE A CA 1
ATOM 733 C C . PHE A 1 94 ? -13.174 5.191 6.236 1.00 98.44 94 PHE A C 1
ATOM 735 O O . PHE A 1 94 ? -14.103 5.176 5.424 1.00 98.44 94 PHE A O 1
ATOM 742 N N . PRO A 1 95 ? -13.383 4.746 7.492 1.00 97.06 95 PRO A N 1
ATOM 743 C CA . PRO A 1 95 ? -14.639 4.108 7.906 1.00 97.06 95 PRO A CA 1
ATOM 744 C C . PRO A 1 95 ? -15.893 4.980 7.759 1.00 97.06 95 PRO A C 1
ATOM 746 O O . PRO A 1 95 ? -17.000 4.450 7.628 1.00 97.06 95 PRO A O 1
ATOM 749 N N . LYS A 1 96 ? -15.726 6.310 7.765 1.00 96.19 96 LYS A N 1
ATOM 750 C CA . LYS A 1 96 ? -16.800 7.302 7.582 1.00 96.19 96 LYS A CA 1
ATOM 751 C C . LYS A 1 96 ? -16.987 7.752 6.124 1.00 96.19 96 LYS A C 1
ATOM 753 O O . LYS A 1 96 ? -17.878 8.551 5.850 1.00 96.19 96 LYS A O 1
ATOM 758 N N . GLY A 1 97 ? -16.213 7.198 5.192 1.00 97.62 97 GLY A N 1
ATOM 759 C CA . GLY A 1 97 ? -16.172 7.623 3.795 1.00 97.62 97 GLY A CA 1
ATOM 760 C C . GLY A 1 97 ? -15.096 8.673 3.526 1.00 97.62 97 GLY A C 1
ATOM 761 O O . GLY A 1 97 ? -14.505 9.232 4.445 1.00 97.62 97 GLY A O 1
ATOM 762 N N . VAL A 1 98 ? -14.830 8.904 2.244 1.00 97.75 98 VAL A N 1
ATOM 763 C CA . VAL A 1 98 ? -13.769 9.786 1.756 1.00 97.75 98 VAL A CA 1
ATOM 764 C C . VAL A 1 98 ? -14.208 10.477 0.472 1.00 97.75 98 VAL A C 1
ATOM 766 O O . VAL A 1 98 ? -14.901 9.886 -0.358 1.00 97.75 98 VAL A O 1
ATOM 769 N N . ASN A 1 99 ? -13.794 11.730 0.302 1.00 98.00 99 ASN A N 1
ATOM 770 C CA . ASN A 1 99 ? -13.924 12.448 -0.957 1.00 98.00 99 ASN A CA 1
ATOM 771 C C . ASN A 1 99 ? -12.563 12.448 -1.682 1.00 98.00 99 ASN A C 1
ATOM 773 O O . ASN A 1 99 ? -11.632 13.083 -1.187 1.00 98.00 99 ASN A O 1
ATOM 777 N N . PRO A 1 100 ? -12.417 11.770 -2.838 1.00 96.56 100 PRO A N 1
ATOM 778 C CA . PRO A 1 100 ? -11.144 11.703 -3.557 1.00 96.56 100 PRO A CA 1
ATOM 779 C C . PRO A 1 100 ? -10.560 13.063 -3.956 1.00 96.56 100 PRO A C 1
ATOM 781 O O . PRO A 1 100 ? -9.338 13.176 -4.046 1.00 96.56 100 PRO A O 1
ATOM 784 N N . SER A 1 101 ? -11.393 14.100 -4.140 1.00 97.19 101 SER A N 1
ATOM 785 C CA . SER A 1 101 ? -10.900 15.438 -4.501 1.00 97.19 101 SER A CA 1
ATOM 786 C C . SER A 1 101 ? -9.997 16.051 -3.425 1.00 97.19 101 SER A C 1
ATOM 788 O O . SER A 1 101 ? -9.169 16.903 -3.724 1.00 97.19 101 SER A O 1
ATOM 790 N N . GLU A 1 102 ? -10.102 15.580 -2.178 1.00 97.75 102 GLU A N 1
ATOM 791 C CA . GLU A 1 102 ? -9.249 15.993 -1.056 1.00 97.75 102 GLU A CA 1
ATOM 792 C C . GLU A 1 102 ? -7.803 15.476 -1.164 1.00 97.75 102 GLU A C 1
ATOM 794 O O . GLU A 1 102 ? -6.985 15.778 -0.297 1.00 97.75 102 GLU A O 1
ATOM 799 N N . PHE A 1 103 ? -7.477 14.674 -2.184 1.00 97.69 103 PHE A N 1
ATOM 800 C CA . PHE A 1 103 ? -6.142 14.106 -2.409 1.00 97.69 103 PHE A CA 1
ATOM 801 C C . PHE A 1 103 ? -5.596 14.368 -3.821 1.00 97.69 103 PHE A C 1
ATOM 803 O O . PHE A 1 103 ? -4.489 13.930 -4.140 1.00 97.69 103 PHE A O 1
ATOM 810 N N . GLU A 1 104 ? -6.333 15.086 -4.675 1.00 94.38 104 GLU A N 1
ATOM 811 C CA . GLU A 1 104 ? -5.933 15.352 -6.065 1.00 94.38 104 GLU A CA 1
ATOM 812 C C . GLU A 1 104 ? -4.560 16.030 -6.163 1.00 94.38 104 GLU A C 1
ATOM 814 O O . GLU A 1 104 ? -3.745 15.653 -7.008 1.00 94.38 104 GLU A O 1
ATOM 819 N N . ASP A 1 105 ? -4.260 16.959 -5.246 1.00 96.00 105 ASP A N 1
ATOM 820 C CA . ASP A 1 105 ? -2.974 17.660 -5.171 1.00 96.00 105 ASP A CA 1
ATOM 821 C C . ASP A 1 105 ? -1.791 16.720 -4.894 1.00 96.00 105 ASP A C 1
ATOM 823 O O . ASP A 1 105 ? -0.664 16.989 -5.318 1.00 96.00 105 ASP A O 1
ATOM 827 N N . LEU A 1 106 ? -2.043 15.595 -4.218 1.00 96.19 106 LEU A N 1
ATOM 828 C CA . LEU A 1 106 ? -1.034 14.580 -3.926 1.00 96.19 106 LEU A CA 1
ATOM 829 C C . LEU A 1 106 ? -0.829 13.618 -5.106 1.00 96.19 106 LEU A C 1
ATOM 831 O O . LEU A 1 106 ? 0.286 13.138 -5.311 1.00 96.19 106 LEU A O 1
ATOM 835 N N . PHE A 1 107 ? -1.875 13.352 -5.896 1.00 94.06 107 PHE A N 1
ATOM 836 C CA . PHE A 1 107 ? -1.846 12.376 -6.992 1.00 94.06 107 PHE A CA 1
ATOM 837 C C . PHE A 1 107 ? -1.421 12.966 -8.343 1.00 94.06 107 PHE A C 1
ATOM 839 O O . PHE A 1 107 ? -0.745 12.292 -9.126 1.00 94.06 107 PHE A O 1
ATOM 846 N N . GLU A 1 108 ? -1.759 14.226 -8.630 1.00 91.12 108 GLU A N 1
ATOM 847 C CA . GLU A 1 108 ? -1.446 14.869 -9.914 1.00 91.12 108 GLU A CA 1
ATOM 848 C C . GLU A 1 108 ? 0.060 14.822 -10.276 1.00 91.12 108 GLU A C 1
ATOM 850 O O . GLU A 1 108 ? 0.398 14.488 -11.422 1.00 91.12 108 GLU A O 1
ATOM 855 N N . PRO A 1 109 ? 1.007 15.089 -9.349 1.00 90.81 109 PRO A N 1
ATOM 856 C CA . PRO A 1 109 ? 2.436 15.031 -9.663 1.00 90.81 109 PRO A CA 1
ATOM 857 C C . PRO A 1 109 ? 2.937 13.613 -9.979 1.00 90.81 109 PRO A C 1
ATOM 859 O O . PRO A 1 109 ? 3.867 13.455 -10.775 1.00 90.81 109 PRO A O 1
ATOM 862 N N . ILE A 1 110 ? 2.306 12.587 -9.400 1.00 91.56 110 ILE A N 1
ATOM 863 C CA . ILE A 1 110 ? 2.670 11.176 -9.585 1.00 91.56 110 ILE A CA 1
ATOM 864 C C . ILE A 1 110 ? 2.429 10.760 -11.036 1.00 91.56 110 ILE A C 1
ATOM 866 O O . ILE A 1 110 ? 3.317 10.209 -11.696 1.00 91.56 110 ILE A O 1
ATOM 870 N N . ALA A 1 111 ? 1.246 11.090 -11.561 1.00 83.44 111 ALA A N 1
ATOM 871 C CA . ALA A 1 111 ? 0.846 10.750 -12.922 1.00 83.44 111 ALA A CA 1
ATOM 872 C C . ALA A 1 111 ? 1.813 11.322 -13.976 1.00 83.44 111 ALA A C 1
ATOM 874 O O . ALA A 1 111 ? 2.124 10.653 -14.965 1.00 83.44 111 ALA A O 1
ATOM 875 N N . LYS A 1 112 ? 2.351 12.529 -13.742 1.00 83.75 112 LYS A N 1
ATOM 876 C CA . LYS A 1 112 ? 3.310 13.197 -14.643 1.00 83.75 112 LYS A CA 1
ATOM 877 C C . LYS A 1 112 ? 4.660 12.472 -14.716 1.00 83.75 112 LYS A C 1
ATOM 879 O O . LYS A 1 112 ? 5.267 12.422 -15.785 1.00 83.75 112 LYS A O 1
ATOM 884 N N . GLY A 1 113 ? 5.129 11.911 -13.599 1.00 89.31 113 GLY A N 1
ATOM 885 C CA . GLY A 1 113 ? 6.415 11.208 -13.515 1.00 89.31 113 GLY A CA 1
ATOM 886 C C . GLY A 1 113 ? 6.382 9.763 -14.020 1.00 89.31 113 GLY A C 1
ATOM 887 O O . GLY A 1 113 ? 7.395 9.239 -14.490 1.00 89.31 113 GLY A O 1
ATOM 888 N N . LYS A 1 114 ? 5.209 9.117 -13.980 1.00 90.75 114 LYS A N 1
ATOM 889 C CA . LYS A 1 114 ? 5.068 7.677 -14.244 1.00 90.75 114 LYS A CA 1
ATOM 890 C C . LYS A 1 114 ? 5.564 7.257 -15.632 1.00 90.75 114 LYS A C 1
ATOM 892 O O . LYS A 1 114 ? 6.231 6.233 -15.740 1.00 90.75 114 LYS A O 1
ATOM 897 N N . LYS A 1 115 ? 5.324 8.059 -16.679 1.00 91.31 115 LYS A N 1
ATOM 898 C CA . LYS A 1 115 ? 5.815 7.750 -18.037 1.00 91.31 115 LYS A CA 1
ATOM 899 C C . LYS A 1 115 ? 7.345 7.659 -18.087 1.00 91.31 115 LYS A C 1
ATOM 901 O O . LYS A 1 115 ? 7.865 6.689 -18.624 1.00 91.31 115 LYS A O 1
ATOM 906 N N . LYS A 1 116 ? 8.050 8.629 -17.490 1.00 92.81 116 LYS A N 1
ATOM 907 C CA . LYS A 1 116 ? 9.525 8.650 -17.451 1.00 92.81 116 LYS A CA 1
ATOM 908 C C . LYS A 1 116 ? 10.084 7.463 -16.673 1.00 92.81 116 LYS A C 1
ATOM 910 O O . LYS A 1 116 ? 11.080 6.875 -17.074 1.00 92.81 116 LYS A O 1
ATOM 915 N N . TYR A 1 117 ? 9.427 7.107 -15.570 1.00 95.56 117 TYR A N 1
ATOM 916 C CA . TYR A 1 117 ? 9.808 5.947 -14.771 1.00 95.56 117 TYR A CA 1
ATOM 917 C C . TYR A 1 117 ? 9.685 4.636 -15.560 1.00 95.56 117 TYR A C 1
ATOM 919 O O . TYR A 1 117 ? 10.621 3.840 -15.599 1.00 95.56 117 TYR A O 1
ATOM 927 N N . VAL A 1 118 ? 8.548 4.434 -16.233 1.00 95.31 118 VAL A N 1
ATOM 928 C CA . VAL A 1 118 ? 8.314 3.256 -17.080 1.00 95.31 118 VAL A CA 1
ATOM 929 C C . VAL A 1 118 ? 9.326 3.193 -18.225 1.00 95.31 118 VAL A C 1
ATOM 931 O O . VAL A 1 118 ? 9.899 2.137 -18.471 1.00 95.31 118 VAL A O 1
ATOM 934 N N . GLU A 1 119 ? 9.591 4.320 -18.885 1.00 95.62 119 GLU A N 1
ATOM 935 C CA . GLU A 1 119 ? 10.590 4.421 -19.952 1.00 95.62 119 GLU A CA 1
ATOM 936 C C . GLU A 1 119 ? 11.994 4.023 -19.471 1.00 95.62 119 GLU A C 1
ATOM 938 O O . GLU A 1 119 ? 12.683 3.261 -20.146 1.00 95.62 119 GLU A O 1
ATOM 943 N N . ALA A 1 120 ? 12.404 4.453 -18.274 1.00 97.00 120 ALA A N 1
ATOM 944 C CA . ALA A 1 120 ? 13.689 4.061 -17.695 1.00 97.00 120 ALA A CA 1
ATOM 945 C C . ALA A 1 120 ? 13.792 2.548 -17.442 1.00 97.00 120 ALA A C 1
ATOM 947 O O . ALA A 1 120 ? 14.836 1.949 -17.710 1.00 97.00 120 ALA A O 1
ATOM 948 N N . ILE A 1 121 ? 12.711 1.917 -16.968 1.00 97.31 121 ILE A N 1
ATOM 949 C CA . ILE A 1 121 ? 12.658 0.461 -16.785 1.00 97.31 121 ILE A CA 1
ATOM 950 C C . ILE A 1 121 ? 12.764 -0.255 -18.134 1.00 97.31 121 ILE A C 1
ATOM 952 O O . ILE A 1 121 ? 13.591 -1.153 -18.274 1.00 97.31 121 ILE A O 1
ATOM 956 N N . VAL A 1 122 ? 11.974 0.157 -19.131 1.00 97.69 122 VAL A N 1
ATOM 957 C CA . VAL A 1 122 ? 11.998 -0.426 -20.485 1.00 97.69 122 VAL A CA 1
ATOM 958 C C . VAL A 1 122 ? 13.394 -0.322 -21.099 1.00 97.69 122 VAL A C 1
ATOM 960 O O . VAL A 1 122 ? 13.937 -1.328 -21.551 1.00 97.69 122 VAL A O 1
ATOM 963 N N . ASN A 1 123 ? 14.026 0.851 -21.027 1.00 97.69 123 ASN A N 1
ATOM 964 C CA . ASN A 1 123 ? 15.385 1.052 -21.530 1.00 97.69 123 ASN A CA 1
ATOM 965 C C . ASN A 1 123 ? 16.395 0.125 -20.838 1.00 97.69 123 ASN A C 1
ATOM 967 O O . ASN A 1 123 ? 17.251 -0.459 -21.502 1.00 97.69 123 ASN A O 1
ATOM 971 N N . LYS A 1 124 ? 16.288 -0.062 -19.515 1.00 97.56 124 LYS A N 1
ATOM 972 C CA . LYS A 1 124 ? 17.153 -0.996 -18.779 1.00 97.56 124 LYS A CA 1
ATOM 973 C C . LYS A 1 124 ? 16.917 -2.446 -19.207 1.00 97.56 124 LYS A C 1
ATOM 975 O O . LYS A 1 124 ? 17.889 -3.175 -19.392 1.00 97.56 124 LYS A O 1
ATOM 980 N N . LEU A 1 125 ? 15.657 -2.846 -19.398 1.00 98.00 125 LEU A N 1
ATOM 981 C CA . LEU A 1 125 ? 15.286 -4.184 -19.872 1.00 98.00 125 LEU A CA 1
ATOM 982 C C . LEU A 1 125 ? 15.888 -4.483 -21.252 1.00 98.00 125 LEU A C 1
ATOM 984 O O . LEU A 1 125 ? 16.513 -5.527 -21.444 1.00 98.00 125 LEU A O 1
ATOM 988 N N . GLN A 1 126 ? 15.777 -3.535 -22.182 1.00 97.88 126 GLN A N 1
ATOM 989 C CA . GLN A 1 126 ? 16.365 -3.641 -23.516 1.00 97.88 126 GLN A CA 1
ATOM 990 C C . GLN A 1 126 ? 17.898 -3.707 -23.459 1.00 97.88 126 GLN A C 1
ATOM 992 O O . GLN A 1 126 ? 18.507 -4.606 -24.033 1.00 97.88 126 GLN A O 1
ATOM 997 N N . GLN A 1 127 ? 18.538 -2.775 -22.747 1.00 97.56 127 GLN A N 1
ATOM 998 C CA . GLN A 1 127 ? 19.995 -2.617 -22.773 1.00 97.56 127 GLN A CA 1
ATOM 999 C C . GLN A 1 127 ? 20.744 -3.706 -22.000 1.00 97.56 127 GLN A C 1
ATOM 1001 O O . GLN A 1 127 ? 21.818 -4.120 -22.428 1.00 97.56 127 GLN A O 1
ATOM 1006 N N . GLN A 1 128 ? 20.216 -4.148 -20.855 1.00 97.06 128 GLN A N 1
ATOM 1007 C CA . GLN A 1 128 ? 20.910 -5.115 -19.995 1.00 97.06 128 GLN A CA 1
ATOM 1008 C C . GLN A 1 128 ? 20.542 -6.566 -20.301 1.00 97.06 128 GLN A C 1
ATOM 1010 O O . GLN A 1 128 ? 21.347 -7.455 -20.034 1.00 97.06 128 GLN A O 1
ATOM 1015 N N . PHE A 1 129 ? 19.353 -6.813 -20.857 1.00 96.88 129 PHE A N 1
ATOM 1016 C CA . PHE A 1 129 ? 18.840 -8.173 -21.041 1.00 96.88 129 PHE A CA 1
ATOM 1017 C C . PHE A 1 129 ? 18.421 -8.494 -22.475 1.00 96.88 129 PHE A C 1
ATOM 1019 O O . PHE A 1 129 ? 18.069 -9.638 -22.747 1.00 96.88 129 PHE A O 1
ATOM 1026 N N . GLY A 1 130 ? 18.448 -7.519 -23.390 1.00 96.62 130 GLY A N 1
ATOM 1027 C CA . GLY A 1 130 ? 18.047 -7.732 -24.781 1.00 96.62 130 GLY A CA 1
ATOM 1028 C C . GLY A 1 130 ? 16.570 -8.099 -24.939 1.00 96.62 130 GLY A C 1
ATOM 1029 O O . GLY A 1 130 ? 16.215 -8.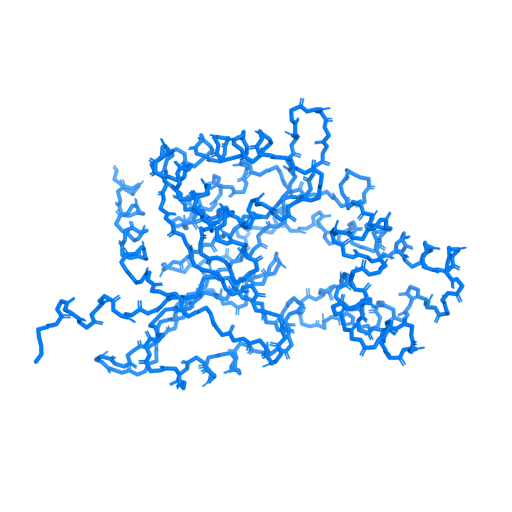768 -25.906 1.00 96.62 130 GLY A O 1
ATOM 1030 N N . ILE A 1 131 ? 15.715 -7.716 -23.984 1.00 97.06 131 ILE A N 1
ATOM 1031 C CA . ILE A 1 131 ? 14.286 -8.035 -24.031 1.00 97.06 131 ILE A CA 1
ATOM 1032 C C . ILE A 1 131 ? 13.602 -7.097 -25.027 1.00 97.06 131 ILE A C 1
ATOM 1034 O O . ILE A 1 131 ? 13.669 -5.876 -24.884 1.00 97.06 131 ILE A O 1
ATOM 1038 N N . ASP A 1 132 ? 12.916 -7.679 -26.010 1.00 96.25 132 ASP A N 1
ATOM 1039 C CA . ASP A 1 132 ? 12.130 -6.957 -27.013 1.00 96.25 132 ASP A CA 1
ATOM 1040 C C . ASP A 1 132 ? 10.803 -6.467 -26.417 1.00 96.25 132 ASP A C 1
ATOM 1042 O O . ASP A 1 132 ? 9.758 -7.095 -26.575 1.00 96.25 132 ASP A O 1
ATOM 1046 N N . ILE A 1 133 ? 10.864 -5.381 -25.649 1.00 96.44 133 ILE A N 1
ATOM 1047 C CA . ILE A 1 133 ? 9.718 -4.692 -25.046 1.00 96.44 133 ILE A CA 1
ATOM 1048 C C . ILE A 1 133 ? 9.798 -3.203 -25.365 1.00 96.44 133 ILE A C 1
ATOM 1050 O O . ILE A 1 133 ? 10.876 -2.620 -25.266 1.00 96.44 133 ILE A O 1
ATOM 1054 N N . THR A 1 134 ? 8.682 -2.566 -25.719 1.00 96.88 134 THR A N 1
ATOM 1055 C CA . THR A 1 134 ? 8.642 -1.126 -26.026 1.00 96.88 134 THR A CA 1
ATOM 1056 C C . THR A 1 134 ? 7.840 -0.328 -25.002 1.00 96.88 134 THR A C 1
ATOM 1058 O O . THR A 1 134 ? 7.004 -0.859 -24.267 1.00 96.88 134 THR A O 1
ATOM 1061 N N . LEU A 1 135 ? 8.083 0.986 -24.944 1.00 95.44 135 LEU A N 1
ATOM 1062 C CA . LEU A 1 135 ? 7.300 1.880 -24.091 1.00 95.44 135 LEU A CA 1
ATOM 1063 C C . LEU A 1 135 ? 5.833 1.902 -24.537 1.00 95.44 135 LEU A C 1
ATOM 1065 O O . LEU A 1 135 ? 4.935 1.938 -23.701 1.00 95.44 135 LEU A O 1
ATOM 1069 N N . GLU A 1 136 ? 5.587 1.861 -25.843 1.00 95.69 136 GLU A N 1
ATOM 1070 C CA . GLU A 1 136 ? 4.256 1.845 -26.441 1.00 95.69 136 GLU A CA 1
ATOM 1071 C C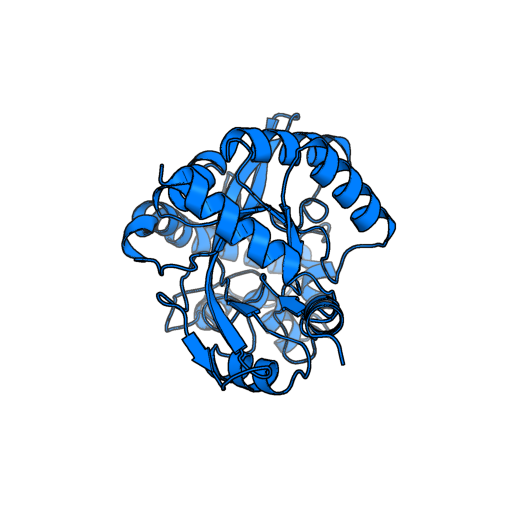 . GLU A 1 136 ? 3.461 0.608 -26.012 1.00 95.69 136 GLU A C 1
ATOM 1073 O O . GLU A 1 136 ? 2.299 0.745 -25.629 1.00 95.69 136 GLU A O 1
ATOM 1078 N N . GLU A 1 137 ? 4.088 -0.574 -26.007 1.00 96.00 137 GLU A N 1
ATOM 1079 C CA . GLU A 1 137 ? 3.470 -1.811 -25.517 1.00 96.00 137 GLU A CA 1
ATOM 1080 C C . GLU A 1 137 ? 3.069 -1.683 -24.047 1.00 96.00 137 GLU A C 1
ATOM 1082 O O . GLU A 1 137 ? 1.928 -1.973 -23.690 1.00 96.00 137 GLU A O 1
ATOM 1087 N N . VAL A 1 138 ? 3.964 -1.173 -23.193 1.00 94.81 138 VAL A N 1
ATOM 1088 C CA . VAL A 1 138 ? 3.654 -0.976 -21.770 1.00 94.81 138 VAL A CA 1
ATOM 1089 C C . VAL A 1 138 ? 2.528 0.041 -21.592 1.00 94.81 138 VAL A C 1
ATOM 1091 O O . VAL A 1 138 ? 1.594 -0.201 -20.831 1.00 94.81 138 VAL A O 1
ATOM 1094 N N . LEU A 1 139 ? 2.550 1.167 -22.306 1.00 91.81 139 LEU A N 1
ATOM 1095 C CA . LEU A 1 139 ? 1.490 2.175 -22.214 1.00 91.81 139 LEU A CA 1
ATOM 1096 C C . LEU A 1 139 ? 0.140 1.670 -22.747 1.00 91.81 139 LEU A C 1
ATOM 1098 O O . LEU A 1 139 ? -0.895 2.144 -22.278 1.00 91.81 139 LEU A O 1
ATOM 1102 N N . ALA A 1 140 ? 0.119 0.697 -23.661 1.00 92.06 140 ALA A N 1
ATOM 1103 C CA . ALA A 1 140 ? -1.113 0.066 -24.134 1.00 92.06 140 ALA A CA 1
ATOM 1104 C C . ALA A 1 140 ? -1.795 -0.806 -23.061 1.00 92.06 140 ALA A C 1
ATOM 1106 O O . ALA A 1 140 ? -3.009 -0.998 -23.111 1.00 92.06 140 ALA A O 1
ATOM 1107 N N . THR A 1 141 ? -1.050 -1.270 -22.051 1.00 87.56 141 THR A N 1
ATOM 1108 C CA . THR A 1 141 ? -1.602 -2.018 -20.900 1.00 87.56 141 THR A CA 1
ATOM 1109 C C . THR A 1 141 ? -2.264 -1.132 -19.844 1.00 87.56 141 THR A C 1
ATOM 1111 O O . THR A 1 141 ? -2.854 -1.641 -18.885 1.00 87.56 141 THR A O 1
ATOM 1114 N N . LYS A 1 142 ? -2.161 0.196 -19.997 1.00 83.25 142 LYS A N 1
ATOM 1115 C CA . LYS A 1 142 ? -2.688 1.178 -19.049 1.00 83.25 142 LYS A CA 1
ATOM 1116 C C . LYS A 1 142 ? -4.165 0.904 -18.772 1.00 83.25 142 LYS A C 1
ATOM 1118 O O . LYS A 1 142 ? -4.981 0.818 -19.692 1.00 83.25 142 LYS A O 1
ATOM 1123 N N . LYS A 1 143 ? -4.532 0.821 -17.493 1.00 78.69 143 LYS A N 1
ATOM 1124 C CA . LYS A 1 143 ? -5.931 0.637 -17.089 1.00 78.69 143 LYS A CA 1
ATOM 1125 C C . LYS A 1 143 ? -6.747 1.835 -17.564 1.00 78.69 143 LYS A C 1
ATOM 1127 O O . LYS A 1 143 ? -6.493 2.955 -17.136 1.00 78.69 143 LYS A O 1
ATOM 1132 N N . GLN A 1 144 ? -7.713 1.627 -18.457 1.00 71.06 144 GLN A N 1
ATOM 1133 C CA . GLN A 1 144 ? -8.449 2.743 -19.069 1.00 71.06 144 GLN A CA 1
ATOM 1134 C C . GLN A 1 144 ? -9.240 3.568 -18.045 1.00 71.06 144 GLN A C 1
ATOM 1136 O O . GLN A 1 144 ? -9.340 4.782 -18.188 1.00 71.06 144 GLN A O 1
ATOM 1141 N N . SER A 1 145 ? -9.765 2.921 -17.002 1.00 71.88 145 SER A N 1
ATOM 1142 C CA . SER A 1 145 ? -10.585 3.552 -15.964 1.00 71.88 145 SER A CA 1
ATOM 1143 C C . SER A 1 145 ? -9.797 4.449 -15.006 1.00 71.88 145 SER A C 1
ATOM 1145 O O . SER A 1 145 ? -10.333 5.450 -14.539 1.00 71.88 145 SER A O 1
ATOM 1147 N N . THR A 1 146 ? -8.542 4.110 -14.707 1.00 80.06 146 THR A N 1
ATOM 1148 C CA . THR A 1 146 ? -7.740 4.785 -13.664 1.00 80.06 146 THR A CA 1
ATOM 1149 C C . THR A 1 146 ? -6.460 5.409 -14.194 1.00 80.06 146 THR A C 1
ATOM 1151 O O . THR A 1 146 ? -5.836 6.251 -13.556 1.00 80.06 146 THR A O 1
ATOM 1154 N N . GLY A 1 147 ? -6.045 4.997 -15.383 1.00 81.12 147 GLY A N 1
ATOM 1155 C CA . GLY A 1 147 ? -4.789 5.381 -15.976 1.00 81.12 147 GLY A CA 1
ATOM 1156 C C . GLY A 1 147 ? -3.553 4.731 -15.344 1.00 81.12 147 GLY A C 1
ATOM 1157 O O . GLY A 1 147 ? -2.441 5.168 -15.654 1.00 81.12 147 GLY A O 1
ATOM 1158 N N . TYR A 1 148 ? -3.716 3.717 -14.491 1.00 85.19 148 TYR A N 1
ATOM 1159 C CA . TYR A 1 148 ? -2.598 3.048 -13.832 1.00 85.19 148 TYR A CA 1
ATOM 1160 C C . TYR A 1 148 ? -1.702 2.304 -14.837 1.00 85.19 148 TYR A C 1
ATOM 1162 O O . TYR A 1 148 ? -2.188 1.585 -15.714 1.00 85.19 148 TYR A O 1
ATOM 1170 N N . VAL A 1 149 ? -0.387 2.490 -14.691 1.00 89.06 149 VAL A N 1
ATOM 1171 C CA . VAL A 1 149 ? 0.671 1.747 -15.389 1.00 89.06 149 VAL A CA 1
ATOM 1172 C C . VAL A 1 149 ? 1.905 1.692 -14.492 1.00 89.06 149 VAL A C 1
ATOM 1174 O O . VAL A 1 149 ? 2.368 2.720 -13.997 1.00 89.06 149 VAL A O 1
ATOM 1177 N N . GLY A 1 150 ? 2.446 0.506 -14.255 1.00 90.81 150 GLY A N 1
ATOM 1178 C CA . GLY A 1 150 ? 3.556 0.310 -13.334 1.00 90.81 150 GLY A CA 1
ATOM 1179 C C . GLY A 1 150 ? 4.311 -0.987 -13.584 1.00 90.81 150 GLY A C 1
ATOM 1180 O O . GLY A 1 150 ? 4.164 -1.639 -14.616 1.00 90.81 150 GLY A O 1
ATOM 1181 N N . ARG A 1 151 ? 5.142 -1.359 -12.608 1.00 93.38 151 ARG A N 1
ATOM 1182 C CA . ARG A 1 151 ? 6.000 -2.548 -12.689 1.00 93.38 151 ARG A CA 1
ATOM 1183 C C . ARG A 1 151 ? 5.201 -3.833 -12.861 1.00 93.38 151 ARG A C 1
ATOM 1185 O O . ARG A 1 151 ? 5.662 -4.726 -13.554 1.00 93.38 151 ARG A O 1
ATOM 1192 N N . PHE A 1 152 ? 3.995 -3.905 -12.303 1.00 90.75 152 PHE A N 1
ATOM 1193 C CA . PHE A 1 152 ? 3.140 -5.076 -12.458 1.00 90.75 152 PHE A CA 1
ATOM 1194 C C . PHE A 1 152 ? 2.753 -5.331 -13.917 1.00 90.75 152 PHE A C 1
ATOM 1196 O O . PHE A 1 152 ? 2.916 -6.445 -14.403 1.00 90.75 152 PHE A O 1
ATOM 1203 N N . GLN A 1 153 ? 2.333 -4.300 -14.657 1.00 91.62 153 GLN A N 1
ATOM 1204 C CA . GLN A 1 153 ? 2.027 -4.465 -16.081 1.00 91.62 153 GLN A CA 1
ATOM 1205 C C . GLN A 1 153 ? 3.274 -4.813 -16.905 1.00 91.62 153 GLN A C 1
ATOM 1207 O O . GLN A 1 153 ? 3.197 -5.620 -17.828 1.00 91.62 153 GLN A O 1
ATOM 1212 N N . ILE A 1 154 ? 4.440 -4.263 -16.543 1.00 95.81 154 ILE A N 1
ATOM 1213 C CA . ILE A 1 154 ? 5.714 -4.650 -17.166 1.00 95.81 154 ILE A CA 1
ATOM 1214 C C . ILE A 1 154 ? 6.001 -6.133 -16.894 1.00 95.81 154 ILE A C 1
ATOM 1216 O O . ILE A 1 154 ? 6.308 -6.868 -17.824 1.00 95.81 154 ILE A O 1
ATOM 1220 N N . ALA A 1 155 ? 5.846 -6.604 -15.654 1.00 94.81 155 ALA A N 1
ATOM 1221 C CA . ALA A 1 155 ? 6.031 -8.008 -15.293 1.00 94.81 155 ALA A CA 1
ATOM 1222 C C . ALA A 1 155 ? 5.080 -8.943 -16.060 1.00 94.81 155 ALA A C 1
ATOM 1224 O O . ALA A 1 155 ? 5.505 -10.007 -16.501 1.00 94.81 155 ALA A O 1
ATOM 1225 N N . GLN A 1 156 ? 3.822 -8.543 -16.271 1.00 92.56 156 GLN A N 1
ATOM 1226 C CA . GLN A 1 156 ? 2.878 -9.296 -17.104 1.00 92.56 156 GLN A CA 1
ATOM 1227 C C . GLN A 1 156 ? 3.366 -9.409 -18.554 1.00 92.56 156 GLN A C 1
ATOM 1229 O O . GLN A 1 156 ? 3.439 -10.518 -19.080 1.00 92.56 156 GLN A O 1
ATOM 1234 N N . LEU A 1 157 ? 3.800 -8.301 -19.164 1.00 95.56 157 LEU A N 1
ATOM 1235 C CA . LEU A 1 157 ? 4.368 -8.312 -20.517 1.00 95.56 157 LEU A CA 1
ATOM 1236 C C . LEU A 1 157 ? 5.639 -9.163 -20.616 1.00 95.56 157 LEU A C 1
ATOM 1238 O O . LEU A 1 157 ? 5.851 -9.840 -21.618 1.00 95.56 157 LEU A O 1
ATOM 1242 N N . LEU A 1 158 ? 6.482 -9.162 -19.579 1.00 97.06 158 LEU A N 1
ATOM 1243 C CA . LEU A 1 158 ? 7.667 -10.020 -19.523 1.00 97.06 158 LEU A CA 1
ATOM 1244 C C . LEU A 1 158 ? 7.295 -11.508 -19.548 1.00 97.06 158 LEU A C 1
ATOM 1246 O O . LEU A 1 158 ? 7.983 -12.295 -20.196 1.00 97.06 158 LEU A O 1
ATOM 1250 N N . VAL A 1 159 ? 6.200 -11.898 -18.893 1.00 95.81 159 VAL A N 1
ATOM 1251 C CA . VAL A 1 159 ? 5.681 -13.272 -18.962 1.00 95.81 159 VAL A CA 1
ATOM 1252 C C . VAL A 1 159 ? 5.114 -13.578 -20.346 1.00 95.81 159 VAL A C 1
ATOM 1254 O O . VAL A 1 159 ? 5.447 -14.608 -20.926 1.00 95.81 159 VAL A O 1
ATOM 1257 N N . GLU A 1 160 ? 4.309 -12.676 -20.911 1.00 95.75 160 GLU A N 1
ATOM 1258 C CA . GLU A 1 160 ? 3.725 -12.837 -22.251 1.00 95.75 160 GLU A CA 1
ATOM 1259 C C . GLU A 1 160 ? 4.795 -12.986 -23.343 1.00 95.75 160 GLU A C 1
ATOM 1261 O O . GLU A 1 160 ? 4.637 -13.779 -24.270 1.00 95.75 160 GLU A O 1
ATOM 1266 N N . LYS A 1 161 ? 5.919 -12.278 -23.200 1.00 95.94 161 LYS A N 1
ATOM 1267 C CA . LYS A 1 161 ? 7.081 -12.354 -24.098 1.00 95.94 161 LYS A CA 1
ATOM 1268 C C . LYS A 1 161 ? 8.012 -13.537 -23.802 1.00 95.94 161 LYS A C 1
ATOM 1270 O O . LYS A 1 161 ? 9.030 -13.691 -24.471 1.00 95.94 161 LYS A O 1
ATOM 1275 N N . GLY A 1 162 ? 7.695 -14.368 -22.808 1.00 96.56 162 GLY A N 1
ATOM 1276 C CA . GLY A 1 162 ? 8.490 -15.539 -22.433 1.00 96.56 162 GLY A CA 1
ATOM 1277 C C . GLY A 1 162 ? 9.806 -15.220 -21.713 1.00 96.56 162 GLY A C 1
ATOM 1278 O O . GLY A 1 162 ? 10.635 -16.113 -21.551 1.00 96.56 162 GLY A O 1
ATOM 1279 N N . ALA A 1 163 ? 10.009 -13.978 -21.260 1.00 96.56 163 ALA A N 1
ATOM 1280 C CA . ALA A 1 163 ? 11.192 -13.571 -20.498 1.00 96.56 163 ALA A CA 1
ATOM 1281 C C . ALA A 1 163 ? 11.147 -14.047 -19.032 1.00 96.56 163 ALA A C 1
ATOM 1283 O O . ALA A 1 163 ? 12.180 -14.136 -18.374 1.00 96.56 163 ALA A O 1
ATOM 1284 N N . ALA A 1 164 ? 9.963 -14.383 -18.512 1.00 96.25 164 ALA A N 1
ATOM 1285 C CA . ALA A 1 164 ? 9.780 -14.979 -17.191 1.00 96.25 164 ALA A CA 1
ATOM 1286 C C . ALA A 1 164 ? 8.624 -15.990 -17.194 1.00 96.25 164 ALA A C 1
ATOM 1288 O O . ALA A 1 164 ? 7.690 -15.879 -17.981 1.00 96.25 164 ALA A O 1
ATOM 1289 N N . SER A 1 165 ? 8.657 -16.969 -16.286 1.00 94.44 165 SER A N 1
ATOM 1290 C CA . SER A 1 165 ? 7.595 -17.982 -16.177 1.00 94.44 165 SER A CA 1
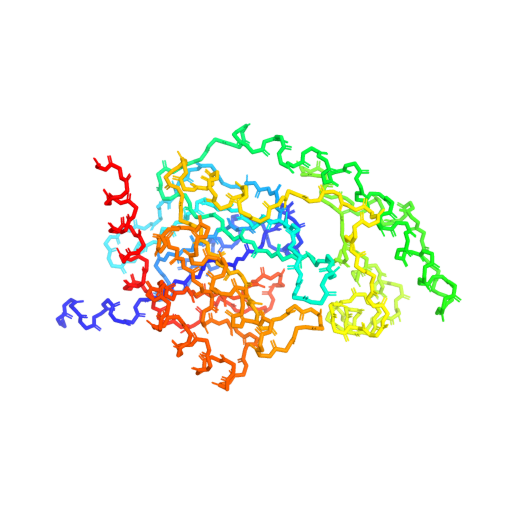ATOM 1291 C C . SER A 1 165 ? 6.364 -17.512 -15.398 1.00 94.44 165 SER A C 1
ATOM 1293 O O . SER A 1 165 ? 5.279 -18.058 -15.576 1.00 94.44 165 SER A O 1
ATOM 1295 N N . THR A 1 166 ? 6.529 -16.530 -14.511 1.00 91.94 166 THR A N 1
ATOM 1296 C CA . THR A 1 166 ? 5.466 -15.948 -13.680 1.00 91.94 166 THR A CA 1
ATOM 1297 C C . THR A 1 166 ? 5.752 -14.471 -13.420 1.00 91.94 166 THR A C 1
ATOM 1299 O O . THR A 1 166 ? 6.889 -14.016 -13.570 1.00 91.94 166 THR A O 1
ATOM 1302 N N . VAL A 1 167 ? 4.724 -13.726 -13.004 1.00 90.44 167 VAL A N 1
ATOM 1303 C CA . VAL A 1 167 ? 4.845 -12.306 -12.632 1.00 90.44 167 VAL A CA 1
ATOM 1304 C C . VAL A 1 167 ? 5.827 -12.128 -11.472 1.00 90.44 167 VAL A C 1
ATOM 1306 O O . VAL A 1 167 ? 6.694 -11.264 -11.551 1.00 90.44 167 VAL A O 1
ATOM 1309 N N . ASP A 1 168 ? 5.756 -12.984 -10.450 1.00 87.44 168 ASP A N 1
ATOM 1310 C CA . ASP A 1 168 ? 6.670 -12.935 -9.302 1.00 87.44 168 ASP A CA 1
ATOM 1311 C C . ASP A 1 168 ? 8.118 -13.159 -9.752 1.00 87.44 168 ASP A C 1
ATOM 1313 O O . ASP A 1 168 ? 9.006 -12.386 -9.405 1.00 87.44 168 ASP A O 1
ATOM 1317 N N . ARG A 1 169 ? 8.360 -14.130 -10.645 1.00 92.44 169 ARG A N 1
ATOM 1318 C CA . ARG A 1 169 ? 9.697 -14.327 -11.224 1.00 92.44 169 ARG A CA 1
ATOM 1319 C C . ARG A 1 169 ? 10.179 -13.125 -12.030 1.00 92.44 169 ARG A C 1
ATOM 1321 O O . ARG A 1 169 ? 11.362 -12.802 -11.965 1.00 92.44 169 ARG A O 1
ATOM 1328 N N . ALA A 1 170 ? 9.297 -12.464 -12.776 1.00 95.31 170 ALA A N 1
ATOM 1329 C CA . ALA A 1 170 ? 9.652 -11.242 -13.491 1.00 95.31 170 ALA A CA 1
ATOM 1330 C C . ALA A 1 170 ? 10.023 -10.105 -12.520 1.00 95.31 170 ALA A C 1
ATOM 1332 O O . ALA A 1 170 ? 11.003 -9.394 -12.754 1.00 95.31 170 ALA A O 1
ATOM 1333 N N . MET A 1 171 ? 9.282 -9.961 -11.416 1.00 92.94 171 MET A N 1
ATOM 1334 C CA . MET A 1 171 ? 9.605 -9.017 -10.346 1.00 92.94 171 MET A CA 1
ATOM 1335 C C . MET A 1 171 ? 10.962 -9.349 -9.718 1.00 92.94 171 MET A C 1
ATOM 1337 O O . MET A 1 171 ? 11.847 -8.498 -9.726 1.00 92.94 171 MET A O 1
ATOM 1341 N N . ASP A 1 172 ? 11.170 -10.576 -9.252 1.00 91.94 172 ASP A N 1
ATOM 1342 C CA . ASP A 1 172 ? 12.397 -10.984 -8.561 1.00 91.94 172 ASP A CA 1
ATOM 1343 C C . ASP A 1 172 ? 13.650 -10.784 -9.417 1.00 91.94 172 ASP A C 1
ATOM 1345 O O . ASP A 1 172 ? 14.671 -10.283 -8.946 1.00 91.94 172 ASP A O 1
ATOM 1349 N N . ILE A 1 173 ? 13.578 -11.171 -10.693 1.00 94.50 173 ILE A N 1
ATOM 1350 C CA . ILE A 1 173 ? 14.740 -11.142 -11.582 1.00 94.50 173 ILE A CA 1
ATOM 1351 C C . ILE A 1 173 ? 15.007 -9.715 -12.060 1.00 94.50 173 ILE A C 1
ATOM 1353 O O . ILE A 1 173 ? 16.154 -9.272 -12.014 1.00 94.50 173 ILE A O 1
ATOM 1357 N N . TYR A 1 174 ? 13.981 -8.967 -12.478 1.00 95.62 174 TYR A N 1
ATOM 1358 C CA . TYR A 1 174 ? 14.199 -7.773 -13.298 1.00 95.62 174 TYR A CA 1
ATOM 1359 C C . TYR A 1 174 ? 13.848 -6.432 -12.645 1.00 95.62 174 TYR A C 1
ATOM 1361 O O . TYR A 1 174 ? 14.574 -5.462 -12.852 1.00 95.62 174 TYR A O 1
ATOM 1369 N N . ILE A 1 175 ? 12.715 -6.317 -11.943 1.00 94.44 175 ILE A N 1
ATOM 1370 C CA . ILE A 1 175 ? 12.111 -4.987 -11.683 1.00 94.44 175 ILE A CA 1
ATOM 1371 C C . ILE A 1 175 ? 11.534 -4.781 -10.273 1.00 94.44 175 ILE A C 1
ATOM 1373 O O . ILE A 1 175 ? 11.219 -3.650 -9.892 1.00 94.44 175 ILE A O 1
ATOM 1377 N N . GLY A 1 176 ? 11.380 -5.845 -9.494 1.00 90.81 176 GLY A N 1
ATOM 1378 C CA . GLY A 1 176 ? 10.856 -5.829 -8.129 1.00 90.81 176 GLY A CA 1
ATOM 1379 C C . GLY A 1 176 ? 11.824 -5.188 -7.137 1.00 90.81 176 GLY A C 1
ATOM 1380 O O . GLY A 1 176 ? 12.995 -4.987 -7.444 1.00 90.81 176 GLY A O 1
ATOM 1381 N N . ASN A 1 177 ? 11.338 -4.872 -5.934 1.00 85.81 177 ASN A N 1
ATOM 1382 C CA . ASN A 1 177 ? 12.125 -4.165 -4.912 1.00 85.81 177 ASN A CA 1
ATOM 1383 C C . ASN A 1 177 ? 13.413 -4.910 -4.530 1.00 85.81 177 ASN A C 1
ATOM 1385 O O . ASN A 1 177 ? 14.419 -4.269 -4.264 1.00 85.81 177 ASN A O 1
ATOM 1389 N N . PHE A 1 178 ? 13.398 -6.244 -4.533 1.00 84.81 178 PHE A N 1
ATOM 1390 C CA . PHE A 1 178 ? 14.561 -7.070 -4.190 1.00 84.81 178 PHE A CA 1
ATOM 1391 C C . PHE A 1 178 ? 15.397 -7.493 -5.403 1.00 84.81 178 PHE A C 1
ATOM 1393 O O . PHE A 1 178 ? 16.417 -8.162 -5.241 1.00 84.81 178 PHE A O 1
ATOM 1400 N N . SER A 1 179 ? 15.002 -7.088 -6.615 1.00 90.88 179 SER A N 1
ATOM 1401 C CA . SER A 1 179 ? 15.818 -7.327 -7.799 1.00 90.88 179 SER A CA 1
ATOM 1402 C C . SER A 1 179 ? 17.091 -6.476 -7.729 1.00 90.88 179 SER A C 1
ATOM 1404 O O . SER A 1 179 ? 17.009 -5.270 -7.467 1.00 90.88 179 SER A O 1
ATOM 1406 N N . PRO A 1 180 ? 18.273 -7.025 -8.070 1.00 90.06 180 PRO A N 1
ATOM 1407 C CA . PRO A 1 180 ? 19.492 -6.226 -8.216 1.00 90.06 180 PRO A CA 1
ATOM 1408 C C . PRO A 1 180 ? 19.382 -5.184 -9.344 1.00 90.06 180 PRO A C 1
ATOM 1410 O O . PRO A 1 180 ? 20.219 -4.289 -9.463 1.00 90.06 180 PRO A O 1
ATOM 1413 N N . HIS A 1 181 ? 18.338 -5.276 -10.170 1.00 93.75 181 HIS A N 1
ATOM 1414 C CA . HIS A 1 181 ? 18.060 -4.369 -11.270 1.00 93.75 181 HIS A CA 1
ATOM 1415 C C . HIS A 1 181 ? 16.942 -3.367 -10.960 1.00 93.75 181 HIS A C 1
ATOM 1417 O O . HIS A 1 181 ? 16.591 -2.580 -11.845 1.00 93.75 181 HIS A O 1
ATOM 1423 N N . TYR A 1 182 ? 16.464 -3.309 -9.714 1.00 92.06 182 TYR A N 1
ATOM 1424 C CA . TYR A 1 182 ? 15.500 -2.311 -9.264 1.00 92.06 182 TYR A CA 1
ATOM 1425 C C . TYR A 1 182 ? 15.923 -0.882 -9.648 1.00 92.06 182 TYR A C 1
ATOM 1427 O O . TYR A 1 182 ? 17.090 -0.493 -9.540 1.00 92.06 182 TYR A O 1
ATOM 1435 N N . ILE A 1 183 ? 14.955 -0.095 -10.118 1.00 92.88 183 ILE A N 1
ATOM 1436 C CA . ILE A 1 183 ? 15.095 1.346 -10.328 1.00 92.88 183 ILE A CA 1
ATOM 1437 C C . ILE A 1 183 ? 14.165 2.025 -9.331 1.00 92.88 183 ILE A C 1
ATOM 1439 O O . ILE A 1 183 ? 12.946 1.850 -9.403 1.00 92.88 183 ILE A O 1
ATOM 1443 N N . SER A 1 184 ? 14.740 2.816 -8.425 1.00 91.38 184 SER A N 1
ATOM 1444 C CA . SER A 1 184 ? 13.956 3.657 -7.521 1.00 91.38 184 SER A CA 1
ATOM 1445 C C . SER A 1 184 ? 13.214 4.732 -8.322 1.00 91.38 184 SER A C 1
ATOM 1447 O O . SER A 1 184 ? 13.851 5.428 -9.117 1.00 91.38 184 SER A O 1
ATOM 1449 N N . PRO A 1 185 ? 11.895 4.911 -8.133 1.00 92.56 185 PRO A N 1
ATOM 1450 C CA . PRO A 1 185 ? 11.165 6.005 -8.769 1.00 92.56 185 PRO A CA 1
ATOM 1451 C C . PRO A 1 185 ? 11.530 7.375 -8.185 1.00 92.56 185 PRO A C 1
ATOM 1453 O O . PRO A 1 185 ? 11.369 8.386 -8.868 1.00 92.56 185 PRO A O 1
ATOM 1456 N N . VAL A 1 186 ? 12.035 7.422 -6.948 1.00 92.12 186 VAL A N 1
ATOM 1457 C CA . VAL A 1 186 ? 12.459 8.659 -6.280 1.00 92.12 186 VAL A CA 1
ATOM 1458 C C . VAL A 1 186 ? 13.985 8.794 -6.223 1.00 92.12 186 VAL A C 1
ATOM 1460 O O . VAL A 1 186 ? 14.673 7.775 -6.109 1.00 92.12 186 VAL A O 1
ATOM 1463 N N . PRO A 1 187 ? 14.517 10.031 -6.232 1.00 89.12 187 PRO A N 1
ATOM 1464 C CA . PRO A 1 187 ? 13.807 11.296 -6.475 1.00 89.12 187 PRO A CA 1
ATOM 1465 C C . PRO A 1 187 ? 13.662 11.637 -7.973 1.00 89.12 187 PRO A C 1
ATOM 1467 O O . PRO A 1 187 ? 13.019 12.627 -8.315 1.00 89.12 187 PRO A O 1
ATOM 1470 N N . ASP A 1 188 ? 14.258 10.835 -8.858 1.00 91.38 188 ASP A N 1
ATOM 1471 C CA . ASP A 1 188 ? 14.576 11.259 -10.227 1.00 91.38 188 ASP A CA 1
ATOM 1472 C C . ASP A 1 188 ? 13.407 11.174 -11.219 1.00 91.38 188 ASP A C 1
ATOM 1474 O O . ASP A 1 188 ? 13.407 11.880 -12.232 1.00 91.38 188 ASP A O 1
ATOM 1478 N N . TYR A 1 189 ? 12.399 10.335 -10.955 1.00 93.94 189 TYR A N 1
ATOM 1479 C CA . TYR A 1 189 ? 11.326 10.069 -11.920 1.00 93.94 189 TYR A CA 1
ATOM 1480 C C . TYR A 1 189 ? 9.957 10.542 -11.447 1.00 93.94 189 TYR A C 1
ATOM 1482 O O . TYR A 1 189 ? 9.249 11.227 -12.189 1.00 93.94 189 TYR A O 1
ATOM 1490 N N . ILE A 1 190 ? 9.568 10.162 -10.232 1.00 94.69 190 ILE A N 1
ATOM 1491 C CA . ILE A 1 190 ? 8.234 10.407 -9.691 1.00 94.69 190 ILE A CA 1
ATOM 1492 C C . ILE A 1 190 ? 8.341 11.306 -8.467 1.00 94.69 190 ILE A C 1
ATOM 1494 O O . ILE A 1 190 ? 9.066 11.018 -7.517 1.00 94.69 190 ILE A O 1
ATOM 1498 N N . LYS A 1 191 ? 7.570 12.396 -8.477 1.00 94.31 191 LYS A N 1
ATOM 1499 C CA . LYS A 1 191 ? 7.439 13.291 -7.331 1.00 94.31 191 LYS A CA 1
ATOM 1500 C C . LYS A 1 191 ? 6.301 12.804 -6.435 1.00 94.31 191 LYS A C 1
ATOM 1502 O O . LYS A 1 191 ? 5.159 13.216 -6.621 1.00 94.31 191 LYS A O 1
ATOM 1507 N N . TYR A 1 192 ? 6.621 11.933 -5.485 1.00 96.56 192 TYR A N 1
ATOM 1508 C CA . TYR A 1 192 ? 5.681 11.551 -4.432 1.00 96.56 192 TYR A CA 1
ATOM 1509 C C . TYR A 1 192 ? 5.555 12.650 -3.362 1.00 96.56 192 TYR A C 1
ATOM 1511 O O . TYR A 1 192 ? 6.509 13.403 -3.142 1.00 96.56 192 TYR A O 1
ATOM 1519 N N . PRO A 1 193 ? 4.394 12.774 -2.697 1.00 97.06 193 PRO A N 1
ATOM 1520 C CA . PRO A 1 193 ? 4.245 13.633 -1.526 1.00 97.06 193 PRO A CA 1
ATOM 1521 C C . PRO A 1 193 ? 5.116 13.146 -0.357 1.00 97.06 193 PRO A C 1
ATOM 1523 O O . PRO A 1 193 ? 5.349 11.947 -0.192 1.00 97.06 193 PRO A O 1
ATOM 1526 N N . ALA A 1 194 ? 5.559 14.076 0.493 1.00 97.00 194 ALA A N 1
ATOM 1527 C CA . ALA A 1 194 ? 6.263 13.735 1.729 1.00 97.00 194 ALA A CA 1
ATOM 1528 C C . ALA A 1 194 ? 5.364 12.899 2.649 1.00 97.00 194 ALA A C 1
ATOM 1530 O O . ALA A 1 194 ? 4.190 13.236 2.839 1.00 97.00 194 ALA A O 1
ATOM 1531 N N . PHE A 1 195 ? 5.912 11.834 3.236 1.00 96.50 195 PHE A N 1
ATOM 1532 C CA . PHE A 1 195 ? 5.115 10.862 3.985 1.00 96.50 195 PHE A CA 1
ATOM 1533 C C . PHE A 1 195 ? 4.341 11.491 5.163 1.00 96.50 195 PHE A C 1
ATOM 1535 O O . PHE A 1 195 ? 3.175 11.164 5.378 1.00 96.50 195 PHE A O 1
ATOM 1542 N N . GLU A 1 196 ? 4.906 12.484 5.863 1.00 98.06 196 GLU A N 1
ATOM 1543 C CA . GLU A 1 196 ? 4.215 13.186 6.953 1.00 98.06 196 GLU A CA 1
ATOM 1544 C C . GLU A 1 196 ? 3.028 14.013 6.459 1.00 98.06 196 GLU A C 1
ATOM 1546 O O . GLU A 1 196 ? 2.049 14.190 7.184 1.00 98.06 196 GLU A O 1
ATOM 1551 N N . THR A 1 197 ? 3.111 14.542 5.234 1.00 98.31 197 THR A N 1
ATOM 1552 C CA . THR A 1 197 ? 2.018 15.315 4.625 1.00 98.31 197 THR A CA 1
ATOM 1553 C C . THR A 1 197 ? 0.818 14.412 4.379 1.00 98.31 197 THR A C 1
ATOM 1555 O O . THR A 1 197 ? -0.307 14.780 4.718 1.00 98.31 197 THR A O 1
ATOM 1558 N N . VAL A 1 198 ? 1.065 13.208 3.859 1.00 98.56 198 VAL A N 1
ATOM 1559 C CA . VAL A 1 198 ? 0.027 12.202 3.618 1.00 98.56 198 VAL A CA 1
ATOM 1560 C C . VAL A 1 19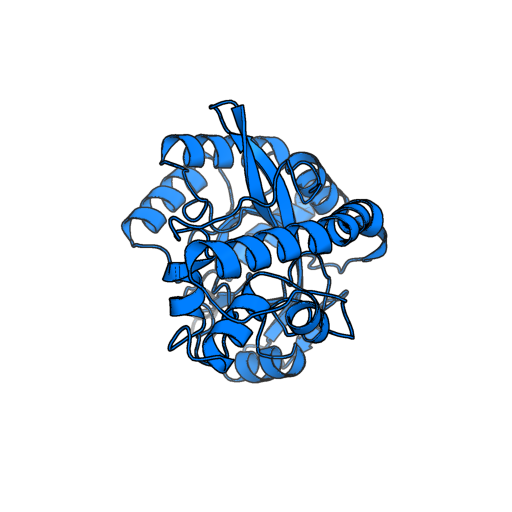8 ? -0.622 11.759 4.927 1.00 98.56 198 VAL A C 1
ATOM 1562 O O . VAL A 1 198 ? -1.843 11.806 5.043 1.00 98.56 198 VAL A O 1
ATOM 1565 N N . ILE A 1 199 ? 0.175 11.414 5.944 1.00 98.69 199 ILE A N 1
ATOM 1566 C CA . ILE A 1 199 ? -0.334 10.977 7.256 1.00 98.69 199 ILE A CA 1
ATOM 1567 C C . ILE A 1 199 ? -1.239 12.040 7.886 1.00 98.69 199 ILE A C 1
ATOM 1569 O O . ILE A 1 199 ? -2.342 11.733 8.340 1.00 98.69 199 ILE A O 1
ATOM 1573 N N . LYS A 1 200 ? -0.801 13.304 7.881 1.00 98.19 200 LYS A N 1
ATOM 1574 C CA . LYS A 1 200 ? -1.596 14.415 8.421 1.00 98.19 200 LYS A CA 1
ATOM 1575 C C . LYS A 1 200 ? -2.892 14.624 7.640 1.00 98.19 200 LYS A C 1
ATOM 1577 O O . LYS A 1 200 ? -3.921 14.876 8.260 1.00 98.19 200 LYS A O 1
ATOM 1582 N N . ARG A 1 201 ? -2.861 14.495 6.305 1.00 98.38 201 ARG A N 1
ATOM 1583 C CA . ARG A 1 201 ? -4.059 14.605 5.457 1.00 98.38 201 ARG A CA 1
ATOM 1584 C C . ARG A 1 201 ? -5.058 13.489 5.770 1.00 98.38 201 ARG A C 1
ATOM 1586 O O . ARG A 1 201 ? -6.227 13.791 5.987 1.00 98.38 201 ARG A O 1
ATOM 1593 N N . ILE A 1 202 ? -4.596 12.240 5.874 1.00 98.62 202 ILE A N 1
ATOM 1594 C CA . ILE A 1 202 ? -5.434 11.090 6.254 1.00 98.62 202 ILE A CA 1
ATOM 1595 C C . ILE A 1 202 ? -6.144 11.367 7.588 1.00 98.62 202 ILE A C 1
ATOM 1597 O O . ILE A 1 202 ? -7.369 11.286 7.652 1.00 98.62 202 ILE A O 1
ATOM 1601 N N . LEU A 1 203 ? -5.398 11.776 8.620 1.00 97.94 203 LEU A N 1
ATOM 1602 C CA . LEU A 1 203 ? -5.962 12.078 9.940 1.00 97.94 203 LEU A CA 1
ATOM 1603 C C . LEU A 1 203 ? -6.952 13.249 9.916 1.00 97.94 203 LEU A C 1
ATOM 1605 O O . LEU A 1 203 ? -8.005 13.167 10.540 1.00 97.94 203 LEU A O 1
ATOM 1609 N N . SER A 1 204 ? -6.655 14.319 9.167 1.00 96.88 204 SER A N 1
ATOM 1610 C CA . SER A 1 204 ? -7.551 15.484 9.053 1.00 96.88 204 SER A CA 1
ATOM 1611 C C . SER A 1 204 ? -8.906 15.169 8.413 1.00 96.88 204 SER A C 1
ATOM 1613 O O . SER A 1 204 ? -9.845 15.944 8.558 1.00 96.88 204 SER A O 1
ATOM 1615 N N . LEU A 1 205 ? -9.009 14.030 7.724 1.00 96.81 205 LEU A N 1
ATOM 1616 C CA . LEU A 1 205 ? -10.208 13.560 7.032 1.00 96.81 205 LEU A CA 1
ATOM 1617 C C . LEU A 1 205 ? -10.820 12.335 7.735 1.00 96.81 205 LEU A C 1
ATOM 1619 O O . LEU A 1 205 ? -11.463 11.503 7.095 1.00 96.81 205 LEU A O 1
ATOM 1623 N N . SER A 1 206 ? -10.591 12.205 9.049 1.00 95.56 206 SER A N 1
ATOM 1624 C CA . SER A 1 206 ? -11.064 11.097 9.897 1.00 95.56 206 SER A CA 1
ATOM 1625 C C . SER A 1 206 ? -10.670 9.703 9.376 1.00 95.56 206 SER A C 1
ATOM 1627 O O . SER A 1 206 ? -11.385 8.721 9.597 1.00 95.56 206 SER A O 1
ATOM 1629 N N . GLY A 1 207 ? -9.540 9.608 8.670 1.00 98.06 207 GLY A N 1
ATOM 1630 C CA . GLY A 1 207 ? -8.953 8.352 8.221 1.00 98.06 207 GLY A CA 1
ATOM 1631 C C . GLY A 1 207 ? -7.903 7.823 9.198 1.00 98.06 207 GLY A C 1
ATOM 1632 O O . GLY A 1 207 ? -7.223 8.589 9.880 1.00 98.06 207 GLY A O 1
ATOM 1633 N N . MET A 1 208 ? -7.743 6.501 9.246 1.00 98.62 208 MET A N 1
ATOM 1634 C CA . MET A 1 208 ? -6.682 5.830 10.002 1.00 98.62 208 MET A CA 1
ATOM 1635 C C . MET A 1 208 ? -5.457 5.622 9.101 1.00 98.62 208 MET A C 1
ATOM 1637 O O . MET A 1 208 ? -5.568 4.865 8.131 1.00 98.62 208 MET A O 1
ATOM 1641 N N . PRO A 1 209 ? -4.301 6.248 9.396 1.00 98.69 209 PRO A N 1
ATOM 1642 C CA . PRO A 1 209 ? -3.062 5.964 8.688 1.00 98.69 209 PRO A CA 1
ATOM 1643 C C . PRO A 1 209 ? -2.476 4.622 9.148 1.00 98.69 209 PRO A C 1
ATOM 1645 O O . PRO A 1 209 ? -2.393 4.345 10.349 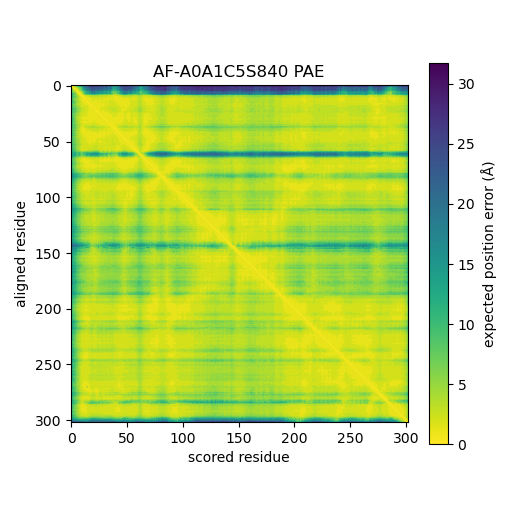1.00 98.69 209 PRO A O 1
ATOM 1648 N N . VAL A 1 210 ? -2.016 3.814 8.197 1.00 98.75 210 VAL A N 1
ATOM 1649 C CA . VAL A 1 210 ? -1.359 2.524 8.432 1.00 98.75 210 VAL A CA 1
ATOM 1650 C C . VAL A 1 210 ? -0.008 2.502 7.720 1.00 98.75 210 VAL A C 1
ATOM 1652 O O . VAL A 1 210 ? 0.063 2.726 6.513 1.00 98.75 210 VAL A O 1
ATOM 1655 N N . LEU A 1 211 ? 1.074 2.233 8.451 1.00 98.44 211 LEU A N 1
ATOM 1656 C CA . LEU A 1 211 ? 2.398 2.041 7.862 1.00 98.44 211 LEU A CA 1
ATOM 1657 C C . LEU A 1 211 ? 2.475 0.671 7.176 1.00 98.44 211 LEU A C 1
ATOM 1659 O O . LEU A 1 211 ? 2.331 -0.355 7.849 1.00 98.44 211 LEU A O 1
ATOM 1663 N N . CYS A 1 212 ? 2.712 0.678 5.863 1.00 94.88 212 CYS A N 1
ATOM 1664 C CA . CYS A 1 212 ? 2.702 -0.520 5.024 1.00 94.88 212 CYS A CA 1
ATOM 1665 C C . CYS A 1 212 ? 4.056 -1.217 5.064 1.00 94.88 212 CYS A C 1
ATOM 1667 O O . CYS A 1 212 ? 5.095 -0.550 4.971 1.00 94.88 212 CYS A O 1
ATOM 1669 N N . HIS A 1 213 ? 4.009 -2.537 5.235 1.00 93.19 213 HIS A N 1
ATOM 1670 C CA . HIS A 1 213 ? 5.098 -3.504 5.154 1.00 93.19 213 HIS A CA 1
ATOM 1671 C C . HIS A 1 213 ? 6.513 -2.921 5.410 1.00 93.19 213 HIS A C 1
ATOM 1673 O O . HIS A 1 213 ? 7.377 -2.958 4.526 1.00 93.19 213 HIS A O 1
ATOM 1679 N N . PRO A 1 214 ? 6.788 -2.333 6.597 1.00 94.44 214 PRO A N 1
ATOM 1680 C CA . PRO A 1 214 ? 8.035 -1.613 6.865 1.00 94.44 214 PRO A CA 1
ATOM 1681 C C . PRO A 1 214 ? 9.320 -2.430 6.678 1.00 94.44 214 PRO A C 1
ATOM 1683 O O . PRO A 1 214 ? 10.351 -1.840 6.369 1.00 94.44 214 PRO A O 1
ATOM 1686 N N . CYS A 1 215 ? 9.275 -3.761 6.799 1.00 94.62 215 CYS A N 1
ATOM 1687 C CA . CYS A 1 215 ? 10.433 -4.632 6.565 1.00 94.62 215 CYS A CA 1
ATOM 1688 C C . CYS A 1 215 ? 10.660 -4.987 5.081 1.00 94.62 215 CYS A C 1
ATOM 1690 O O . CYS A 1 215 ? 11.555 -5.775 4.778 1.00 94.62 215 CYS A O 1
ATOM 1692 N N . SER A 1 216 ? 9.857 -4.450 4.155 1.00 91.25 216 SER A N 1
ATOM 1693 C CA . SER A 1 216 ? 9.882 -4.813 2.729 1.00 91.25 216 SER A CA 1
ATOM 1694 C C . SER A 1 216 ? 10.470 -3.731 1.810 1.00 91.25 216 SER A C 1
ATOM 1696 O O . SER A 1 216 ? 10.454 -3.881 0.584 1.00 91.25 216 SER A O 1
ATOM 1698 N N . TYR A 1 217 ? 11.010 -2.646 2.374 1.00 90.00 217 TYR A N 1
ATOM 1699 C CA . TYR A 1 217 ? 11.653 -1.581 1.601 1.00 90.00 217 TYR A CA 1
ATOM 1700 C C . TYR A 1 217 ? 13.100 -1.926 1.245 1.00 90.00 217 TYR A C 1
ATOM 1702 O O . TYR A 1 217 ? 13.884 -2.401 2.064 1.00 90.00 217 TYR A O 1
ATOM 1710 N N . TYR A 1 218 ? 13.467 -1.668 -0.010 1.00 84.12 218 TYR A N 1
ATOM 1711 C CA . TYR A 1 218 ? 14.795 -1.997 -0.515 1.00 84.12 218 TYR A CA 1
ATOM 1712 C C . TYR A 1 218 ? 15.898 -1.208 0.201 1.00 84.12 218 TYR A C 1
ATOM 1714 O O . TYR A 1 218 ? 15.921 0.025 0.171 1.00 84.12 218 TYR A O 1
ATOM 1722 N N . GLY A 1 219 ? 16.866 -1.940 0.752 1.00 84.69 219 GLY A N 1
ATOM 1723 C CA . GLY A 1 219 ? 18.038 -1.369 1.408 1.00 84.69 219 GLY A CA 1
ATOM 1724 C C . GLY A 1 219 ? 17.774 -0.831 2.812 1.00 84.69 219 GLY A C 1
ATOM 1725 O O . GLY A 1 219 ? 18.615 -0.087 3.298 1.00 84.69 219 GLY A O 1
ATOM 1726 N N . PHE A 1 220 ? 16.634 -1.173 3.421 1.00 91.44 220 PHE A N 1
ATOM 1727 C CA . PHE A 1 220 ? 16.374 -0.910 4.834 1.00 91.44 220 PHE A CA 1
ATOM 1728 C C . PHE A 1 220 ? 16.909 -2.071 5.666 1.00 91.44 220 PHE A C 1
ATOM 1730 O O . PHE A 1 220 ? 16.642 -3.234 5.357 1.00 91.44 220 PHE A O 1
ATOM 1737 N N . ASP A 1 221 ? 17.641 -1.739 6.721 1.00 93.38 221 ASP A N 1
ATOM 1738 C CA . ASP A 1 221 ? 17.955 -2.649 7.817 1.00 93.38 221 ASP A CA 1
ATOM 1739 C C . ASP A 1 221 ? 17.017 -2.413 9.018 1.00 93.38 221 ASP A C 1
ATOM 1741 O O . ASP A 1 221 ? 16.089 -1.598 8.965 1.00 93.38 221 ASP A O 1
ATOM 1745 N N . ASP A 1 222 ? 17.237 -3.142 10.112 1.00 95.88 222 ASP A N 1
ATOM 1746 C CA . ASP A 1 222 ? 16.414 -3.032 11.318 1.00 95.88 222 ASP A CA 1
ATOM 1747 C C . ASP A 1 222 ? 16.441 -1.619 11.928 1.00 95.88 222 ASP A C 1
ATOM 1749 O O . ASP A 1 222 ? 15.417 -1.158 12.440 1.00 95.88 222 ASP A O 1
ATOM 1753 N N . ASP A 1 223 ? 17.566 -0.902 11.851 1.00 96.31 223 ASP A N 1
ATOM 1754 C CA . ASP A 1 223 ? 17.694 0.457 12.388 1.00 96.31 223 ASP A CA 1
ATOM 1755 C C . ASP A 1 223 ? 16.906 1.465 11.539 1.00 96.31 223 ASP A C 1
ATOM 1757 O O . ASP A 1 223 ? 16.212 2.336 12.085 1.00 96.31 223 ASP A O 1
ATOM 1761 N N . ASP A 1 224 ? 16.936 1.319 10.211 1.00 96.06 224 ASP A N 1
ATOM 1762 C CA . ASP A 1 224 ? 16.087 2.090 9.301 1.00 96.06 224 ASP A CA 1
ATOM 1763 C C . ASP A 1 224 ? 14.598 1.834 9.578 1.00 96.06 224 ASP A C 1
ATOM 1765 O O . ASP A 1 224 ? 13.808 2.784 9.640 1.00 96.06 224 ASP A O 1
ATOM 1769 N N . VAL A 1 225 ? 14.206 0.577 9.819 1.00 97.25 225 VAL A N 1
ATOM 1770 C CA . VAL A 1 225 ? 12.825 0.222 10.183 1.00 97.25 225 VAL A CA 1
ATOM 1771 C C . VAL A 1 225 ? 12.430 0.841 11.526 1.00 97.25 225 VAL A C 1
ATOM 1773 O O . VAL A 1 225 ? 11.370 1.465 11.628 1.00 97.25 225 VAL A O 1
ATOM 1776 N N . ILE A 1 226 ? 13.280 0.742 12.552 1.00 98.00 226 ILE A N 1
ATOM 1777 C CA . ILE A 1 226 ? 13.050 1.365 13.865 1.00 98.00 226 ILE A CA 1
ATOM 1778 C C . ILE A 1 226 ? 12.844 2.873 13.716 1.00 98.00 226 ILE A C 1
ATOM 1780 O O . ILE A 1 226 ? 11.933 3.449 14.326 1.00 98.00 226 ILE A O 1
ATOM 1784 N N . ARG A 1 227 ? 13.680 3.538 12.915 1.00 97.38 227 ARG A N 1
ATOM 1785 C CA . ARG A 1 227 ? 13.566 4.976 12.669 1.00 97.38 227 ARG A CA 1
ATOM 1786 C C . ARG A 1 227 ? 12.271 5.310 11.940 1.00 97.38 227 ARG A C 1
ATOM 1788 O O . ARG A 1 227 ? 11.556 6.202 12.395 1.00 97.38 227 ARG A O 1
ATOM 1795 N N . LEU A 1 228 ? 11.939 4.572 10.882 1.00 98.00 228 LEU A N 1
ATOM 1796 C CA . LEU A 1 228 ? 10.709 4.764 10.121 1.00 98.00 228 LEU A CA 1
ATOM 1797 C C . LEU A 1 228 ? 9.470 4.640 11.018 1.00 98.00 228 LEU A C 1
ATOM 1799 O O . LEU A 1 228 ? 8.612 5.520 10.996 1.00 98.00 228 LEU A O 1
ATOM 1803 N N . VAL A 1 229 ? 9.395 3.609 11.865 1.00 98.31 229 VAL A N 1
ATOM 1804 C CA . VAL A 1 229 ? 8.279 3.427 12.810 1.00 98.31 229 VAL A CA 1
ATOM 1805 C C . VAL A 1 229 ? 8.193 4.590 13.803 1.00 98.31 229 VAL A C 1
ATOM 1807 O O . VAL A 1 229 ? 7.104 5.094 14.085 1.00 98.31 229 VAL A O 1
ATOM 1810 N N . ASN A 1 230 ? 9.330 5.066 14.316 1.00 98.06 230 ASN A N 1
ATOM 1811 C CA . ASN A 1 230 ? 9.362 6.215 15.220 1.00 98.06 230 ASN A CA 1
ATOM 1812 C C . ASN A 1 230 ? 8.930 7.518 14.538 1.00 98.06 230 ASN A C 1
ATOM 1814 O O . ASN A 1 230 ? 8.220 8.320 15.148 1.00 98.06 230 ASN A O 1
ATOM 1818 N N . ASP A 1 231 ? 9.348 7.745 13.297 1.00 98.06 231 ASP A N 1
ATOM 1819 C CA . ASP A 1 231 ? 8.968 8.930 12.532 1.00 98.06 231 ASP A CA 1
ATOM 1820 C C . ASP A 1 231 ? 7.489 8.874 12.124 1.00 98.06 231 ASP A C 1
ATOM 1822 O O . ASP A 1 231 ? 6.785 9.875 12.261 1.00 98.06 231 ASP A O 1
ATOM 1826 N N . PHE A 1 232 ? 6.977 7.693 11.765 1.00 98.56 232 PHE A N 1
ATOM 1827 C CA . PHE A 1 232 ? 5.549 7.445 11.565 1.00 98.56 232 PHE A CA 1
ATOM 1828 C C . PHE A 1 232 ? 4.738 7.754 12.828 1.00 98.56 232 PHE A C 1
ATOM 1830 O O . PHE A 1 232 ? 3.796 8.544 12.770 1.00 98.56 232 PHE A O 1
ATOM 1837 N N . ARG A 1 233 ? 5.154 7.234 13.994 1.00 98.25 233 ARG A N 1
ATOM 1838 C CA . ARG A 1 233 ? 4.513 7.518 15.290 1.00 98.25 233 ARG A CA 1
ATOM 1839 C C . ARG A 1 233 ? 4.446 9.017 15.580 1.00 98.25 233 ARG A C 1
ATOM 1841 O O . ARG A 1 233 ? 3.430 9.505 16.074 1.00 98.25 233 ARG A O 1
ATOM 1848 N N . LYS A 1 234 ? 5.526 9.758 15.304 1.00 98.12 234 LYS A N 1
ATOM 1849 C CA . LYS A 1 234 ? 5.550 11.223 15.461 1.00 98.12 234 LYS A CA 1
ATOM 1850 C C . LYS A 1 234 ? 4.580 11.892 14.489 1.00 98.12 234 LYS A C 1
ATOM 1852 O O . LYS A 1 234 ? 3.820 12.760 14.908 1.00 98.12 234 LYS A O 1
ATOM 1857 N N . ALA A 1 235 ? 4.595 11.491 13.218 1.00 98.19 235 ALA A N 1
ATOM 1858 C CA . ALA A 1 235 ? 3.765 12.078 12.172 1.00 98.19 235 ALA A CA 1
ATOM 1859 C C . ALA A 1 235 ? 2.264 11.875 12.426 1.00 98.19 235 ALA A C 1
ATOM 1861 O O . ALA A 1 235 ? 1.484 12.793 12.176 1.00 98.19 235 ALA A O 1
ATOM 1862 N N . CYS A 1 236 ? 1.869 10.715 12.964 1.00 97.56 236 CYS A N 1
ATOM 1863 C CA . CYS A 1 236 ? 0.479 10.403 13.293 1.00 97.56 236 CYS A CA 1
ATOM 1864 C C . CYS A 1 236 ? 0.070 10.803 14.724 1.00 97.56 236 CYS A C 1
ATOM 1866 O O . CYS A 1 236 ? -1.039 10.499 15.159 1.00 97.56 236 CYS A O 1
ATOM 1868 N N . GLY A 1 237 ? 0.966 11.429 15.500 1.00 96.19 237 GLY A N 1
ATOM 1869 C CA . GLY A 1 237 ? 0.702 11.792 16.897 1.00 96.19 237 GLY A CA 1
ATOM 1870 C C . GLY A 1 237 ? 0.364 10.595 17.797 1.00 96.19 237 GLY A C 1
ATOM 1871 O O . GLY A 1 237 ? -0.375 10.748 18.763 1.00 96.19 237 GLY A O 1
ATOM 1872 N N . GLY A 1 238 ? 0.851 9.396 17.460 1.00 94.81 238 GLY A N 1
ATOM 1873 C CA . GLY A 1 238 ? 0.491 8.135 18.122 1.00 94.81 238 GLY A CA 1
ATOM 1874 C C . GLY A 1 238 ? -0.845 7.524 17.676 1.00 94.81 238 GLY A C 1
ATOM 1875 O O . GLY A 1 238 ? -1.104 6.366 17.984 1.00 94.81 238 GLY A O 1
ATOM 1876 N N . THR A 1 239 ? -1.662 8.242 16.898 1.00 95.38 239 THR A N 1
ATOM 1877 C CA . THR A 1 239 ? -2.928 7.732 16.343 1.00 95.38 239 THR A CA 1
ATOM 1878 C C . THR A 1 239 ? -2.673 7.116 14.972 1.00 95.38 239 THR A C 1
ATOM 1880 O O . THR A 1 239 ? -2.926 7.720 13.935 1.00 95.38 239 THR A O 1
ATOM 1883 N N . GLY A 1 240 ? -2.082 5.927 14.960 1.00 97.88 240 GLY A N 1
ATOM 1884 C CA . GLY A 1 240 ? -1.767 5.222 13.725 1.00 97.88 240 GLY A CA 1
ATOM 1885 C C . GLY A 1 240 ? -1.646 3.724 13.932 1.00 97.88 240 GLY A C 1
ATOM 1886 O O . GLY A 1 240 ? -1.532 3.228 15.059 1.00 97.88 240 GLY A O 1
ATOM 1887 N N . ALA A 1 241 ? -1.656 3.009 12.819 1.00 98.56 241 ALA A N 1
ATOM 1888 C CA . ALA A 1 241 ? -1.459 1.576 12.787 1.00 98.56 241 ALA A CA 1
ATOM 1889 C C . ALA A 1 241 ? -0.245 1.177 11.945 1.00 98.56 241 ALA A C 1
ATOM 1891 O O . ALA A 1 241 ? 0.320 1.979 11.207 1.00 98.56 241 ALA A O 1
ATOM 1892 N N . ILE A 1 242 ? 0.178 -0.071 12.085 1.00 98.56 242 ILE A N 1
ATOM 1893 C CA . ILE A 1 242 ? 1.343 -0.635 11.404 1.00 98.56 242 ILE A CA 1
ATOM 1894 C C . ILE A 1 242 ? 1.043 -2.072 11.009 1.00 98.56 242 ILE A C 1
ATOM 1896 O O . ILE A 1 242 ? 0.489 -2.830 11.804 1.00 98.56 242 ILE A O 1
ATOM 1900 N N . GLU A 1 243 ? 1.399 -2.458 9.791 1.00 98.31 243 GLU A N 1
ATOM 1901 C CA . GLU A 1 243 ? 1.294 -3.846 9.350 1.00 98.31 243 GLU A CA 1
ATOM 1902 C C . GLU A 1 243 ? 2.287 -4.720 10.107 1.00 98.31 243 GLU A C 1
ATOM 1904 O O . GLU A 1 243 ? 3.492 -4.687 9.869 1.00 98.31 243 GLU A O 1
ATOM 1909 N N . VAL A 1 244 ? 1.753 -5.490 11.052 1.00 97.94 244 VAL A N 1
ATOM 1910 C CA . VAL A 1 244 ? 2.503 -6.472 11.841 1.00 97.94 244 VAL A CA 1
ATOM 1911 C C . VAL A 1 244 ? 2.263 -7.873 11.290 1.00 97.94 244 VAL A C 1
ATOM 1913 O O . VAL A 1 244 ? 3.178 -8.689 11.249 1.00 97.94 244 VAL A O 1
ATOM 1916 N N . TYR A 1 245 ? 1.033 -8.136 10.844 1.00 96.88 245 TYR A N 1
ATOM 1917 C CA . TYR A 1 245 ? 0.618 -9.414 10.281 1.00 96.88 245 TYR A CA 1
ATOM 1918 C C . TYR A 1 245 ? 0.468 -9.270 8.770 1.00 96.88 245 TYR A C 1
ATOM 1920 O O . TYR A 1 245 ? -0.600 -8.923 8.271 1.00 96.88 245 TYR A O 1
ATOM 1928 N N . TYR A 1 246 ? 1.563 -9.507 8.059 1.00 93.75 246 TYR A N 1
ATOM 1929 C CA . TYR A 1 246 ? 1.621 -9.481 6.604 1.00 93.75 246 TYR A CA 1
ATOM 1930 C C . TYR A 1 246 ? 2.057 -10.856 6.098 1.00 93.75 246 TYR A C 1
ATOM 1932 O O . TYR A 1 246 ? 3.019 -11.425 6.617 1.00 93.75 246 TYR A O 1
ATOM 1940 N N . GLN A 1 247 ? 1.347 -11.392 5.100 1.00 88.00 247 GLN A N 1
ATOM 1941 C CA . GLN A 1 247 ? 1.554 -12.752 4.580 1.00 88.00 247 GLN A CA 1
ATOM 1942 C C . GLN A 1 247 ? 3.003 -13.052 4.165 1.00 88.00 247 GLN A C 1
ATOM 1944 O O . GLN A 1 247 ? 3.441 -14.192 4.296 1.00 88.00 247 GLN A O 1
ATOM 1949 N N . ASN A 1 248 ? 3.752 -12.049 3.698 1.00 88.38 248 ASN A N 1
ATOM 1950 C CA . ASN A 1 248 ? 5.131 -12.240 3.240 1.00 88.38 248 ASN A CA 1
ATOM 1951 C C . ASN A 1 248 ? 6.185 -12.045 4.340 1.00 88.38 248 ASN A C 1
ATOM 1953 O O . ASN A 1 248 ? 7.379 -12.145 4.057 1.00 88.38 248 ASN A O 1
ATOM 1957 N N . TYR A 1 249 ? 5.783 -11.770 5.584 1.00 93.88 249 TYR A N 1
ATOM 1958 C CA . TYR A 1 249 ? 6.731 -11.668 6.688 1.00 93.88 249 TYR A CA 1
ATOM 1959 C C . TYR A 1 249 ? 7.130 -13.017 7.259 1.00 93.88 249 TYR A C 1
ATOM 1961 O O . TYR A 1 249 ? 6.292 -13.877 7.532 1.00 93.88 249 TYR A O 1
ATOM 1969 N N . THR A 1 250 ? 8.422 -13.146 7.551 1.00 95.38 250 THR A N 1
ATOM 1970 C CA . THR A 1 250 ? 8.934 -14.230 8.389 1.00 95.38 250 THR A CA 1
ATOM 1971 C C . THR A 1 250 ? 8.436 -14.071 9.827 1.00 95.38 250 THR A C 1
ATOM 1973 O O . THR A 1 250 ? 8.121 -12.969 10.280 1.00 95.38 250 THR A O 1
ATOM 1976 N N . GLU A 1 251 ? 8.417 -15.160 10.599 1.00 95.56 251 GLU A N 1
ATOM 1977 C CA . GLU A 1 251 ? 8.069 -15.086 12.025 1.00 95.56 251 GLU A CA 1
ATOM 1978 C C . GLU A 1 251 ? 8.970 -14.120 12.812 1.00 95.56 251 GLU A C 1
ATOM 1980 O O . GLU A 1 251 ? 8.529 -13.511 13.786 1.00 95.56 251 GLU A O 1
ATOM 1985 N N . GLU A 1 252 ? 10.235 -13.988 12.408 1.00 97.12 252 GLU A N 1
ATOM 1986 C CA . GLU A 1 252 ? 11.194 -13.065 13.016 1.00 97.12 252 GLU A CA 1
ATOM 1987 C C . GLU A 1 252 ? 10.811 -11.608 12.745 1.00 97.12 252 GLU A C 1
ATOM 1989 O O . GLU A 1 252 ? 10.712 -10.827 13.690 1.00 97.12 252 GLU A O 1
ATOM 1994 N N . GLN A 1 253 ? 10.491 -11.267 11.491 1.00 97.00 253 GLN A N 1
ATOM 1995 C CA . GLN A 1 253 ? 10.003 -9.935 11.122 1.00 97.00 253 GLN A CA 1
ATOM 1996 C C . GLN A 1 253 ? 8.706 -9.594 11.862 1.00 97.00 253 GLN A C 1
ATOM 1998 O O . GLN A 1 253 ? 8.572 -8.495 12.398 1.00 97.00 253 GLN A O 1
ATOM 2003 N N . GLN A 1 254 ? 7.772 -10.545 11.968 1.00 97.25 254 GLN A N 1
ATOM 2004 C CA . GLN A 1 254 ? 6.532 -10.337 12.721 1.00 97.25 254 GLN A CA 1
ATOM 2005 C C . GLN A 1 254 ? 6.810 -10.066 14.205 1.00 97.25 254 GLN A C 1
ATOM 2007 O O . GLN A 1 254 ? 6.292 -9.094 14.751 1.00 97.25 254 GLN A O 1
ATOM 2012 N N . LYS A 1 255 ? 7.661 -10.868 14.863 1.00 97.69 255 LYS A N 1
ATOM 2013 C CA . LYS A 1 255 ? 8.037 -10.665 16.277 1.00 97.69 255 LYS A CA 1
ATOM 2014 C C . LYS A 1 255 ? 8.758 -9.336 16.498 1.00 97.69 255 LYS A C 1
ATOM 2016 O O . LYS A 1 255 ? 8.484 -8.641 17.478 1.00 97.69 255 LYS A O 1
ATOM 2021 N N . PHE A 1 256 ? 9.656 -8.968 15.589 1.00 98.31 256 PHE A N 1
ATOM 2022 C CA . PHE A 1 256 ? 10.344 -7.682 15.611 1.00 98.31 256 PHE A CA 1
ATOM 2023 C C . PHE A 1 256 ? 9.344 -6.522 15.542 1.00 98.31 256 PHE A C 1
ATOM 2025 O O . PHE A 1 256 ? 9.344 -5.648 16.413 1.00 98.31 256 PHE A O 1
ATOM 2032 N N . LEU A 1 257 ? 8.423 -6.561 14.575 1.00 98.19 257 LEU A N 1
ATOM 2033 C CA . LEU A 1 257 ? 7.408 -5.528 14.393 1.00 98.19 257 LEU A CA 1
ATOM 2034 C C . LEU A 1 257 ? 6.390 -5.478 15.529 1.00 98.19 257 LEU A C 1
ATOM 2036 O O . LEU A 1 257 ? 6.014 -4.375 15.908 1.00 98.19 257 LEU A O 1
ATOM 2040 N N . GLN A 1 258 ? 6.000 -6.614 16.120 1.00 97.88 258 GLN A N 1
ATOM 2041 C CA . GLN A 1 258 ? 5.208 -6.651 17.359 1.00 97.88 258 GLN A CA 1
ATOM 2042 C C . GLN A 1 258 ? 5.915 -5.860 18.466 1.00 97.88 258 GLN A C 1
ATOM 2044 O O . GLN A 1 258 ? 5.340 -4.938 19.043 1.00 97.88 258 GLN A O 1
ATOM 2049 N N . GLY A 1 259 ? 7.201 -6.136 18.704 1.00 98.25 259 GLY A N 1
ATOM 2050 C CA . GLY A 1 259 ? 7.979 -5.422 19.716 1.00 98.25 259 GLY A CA 1
ATOM 2051 C C . GLY A 1 259 ? 8.090 -3.915 19.454 1.00 98.25 259 GLY A C 1
ATOM 2052 O O . GLY A 1 259 ? 8.024 -3.118 20.393 1.00 98.25 259 GLY A O 1
ATOM 2053 N N . LEU A 1 260 ? 8.249 -3.495 18.194 1.00 97.94 260 LEU A N 1
ATOM 2054 C CA . LEU A 1 260 ? 8.292 -2.072 17.831 1.00 97.94 260 LEU A CA 1
ATOM 2055 C C . LEU A 1 260 ? 6.933 -1.392 17.966 1.00 97.94 260 LEU A C 1
ATOM 2057 O O . LEU A 1 260 ? 6.845 -0.302 18.531 1.00 97.94 260 LEU A O 1
ATOM 2061 N N . GLN A 1 261 ? 5.880 -2.041 17.477 1.00 97.44 261 GLN A N 1
ATOM 2062 C CA . GLN A 1 261 ? 4.502 -1.580 17.566 1.00 97.44 261 GLN A CA 1
ATOM 2063 C C . GLN A 1 261 ? 4.093 -1.353 19.026 1.00 97.44 261 GLN A C 1
ATOM 2065 O O . GLN A 1 261 ? 3.530 -0.302 19.339 1.00 97.44 261 GLN A O 1
ATOM 2070 N N . GLU A 1 262 ? 4.407 -2.293 19.922 1.00 97.88 262 GLU A N 1
ATOM 2071 C CA . GLU A 1 262 ? 4.097 -2.180 21.350 1.00 97.88 262 GLU A CA 1
ATOM 2072 C C . GLU A 1 262 ? 4.841 -1.008 21.992 1.00 97.88 262 GLU A C 1
ATOM 2074 O O . GLU A 1 262 ? 4.226 -0.176 22.659 1.00 97.88 262 GLU A O 1
ATOM 2079 N N . LYS A 1 263 ? 6.151 -0.886 21.735 1.00 97.81 263 LYS A N 1
ATOM 2080 C CA . LYS A 1 263 ? 6.973 0.228 22.240 1.00 97.81 263 LYS A CA 1
ATOM 2081 C C . LYS A 1 263 ? 6.501 1.588 21.724 1.00 97.81 263 LYS A C 1
ATOM 2083 O O . LYS A 1 263 ? 6.568 2.575 22.453 1.00 97.81 263 LYS A O 1
ATOM 2088 N N . ALA A 1 264 ? 6.046 1.650 20.475 1.00 97.31 264 ALA A N 1
ATOM 2089 C CA . ALA A 1 264 ? 5.544 2.870 19.855 1.00 97.31 264 ALA A CA 1
ATOM 2090 C C . ALA A 1 264 ? 4.089 3.192 20.243 1.00 97.31 264 ALA A C 1
ATOM 2092 O O . ALA A 1 264 ? 3.627 4.296 19.957 1.00 97.31 264 ALA A O 1
ATOM 2093 N N . GLY A 1 265 ? 3.368 2.262 20.880 1.00 97.56 265 GLY A N 1
ATOM 2094 C CA . GLY A 1 265 ? 1.949 2.419 21.203 1.00 97.56 265 GLY A CA 1
ATOM 2095 C C . GLY A 1 265 ? 1.035 2.444 19.973 1.00 97.56 265 GLY A C 1
ATOM 2096 O O . GLY A 1 265 ? -0.065 2.985 20.050 1.00 97.56 265 GLY A O 1
ATOM 2097 N N . LEU A 1 266 ? 1.484 1.888 18.843 1.00 98.44 266 LEU A N 1
ATOM 2098 C CA . LEU A 1 266 ? 0.711 1.831 17.600 1.00 98.44 266 LEU A CA 1
ATOM 2099 C C . LEU A 1 266 ? -0.234 0.622 17.597 1.00 98.44 266 LEU A C 1
ATOM 2101 O O . LEU A 1 266 ? -0.051 -0.351 18.338 1.00 98.44 266 LEU A O 1
ATOM 2105 N N . ILE A 1 267 ? -1.256 0.675 16.745 1.00 98.50 267 ILE A N 1
ATOM 2106 C CA . ILE A 1 267 ? -2.221 -0.418 16.588 1.00 98.50 267 ILE A CA 1
ATOM 2107 C C . ILE A 1 267 ? -1.708 -1.391 15.509 1.00 98.50 267 ILE A C 1
ATOM 2109 O O . ILE A 1 267 ? -1.340 -0.949 14.425 1.00 98.50 267 ILE A O 1
ATOM 2113 N N . PRO A 1 268 ? -1.675 -2.712 15.743 1.00 98.12 268 PRO A N 1
ATOM 2114 C CA . PRO A 1 268 ? -1.316 -3.652 14.684 1.00 98.12 268 PRO A CA 1
ATOM 2115 C C . PRO A 1 268 ? -2.399 -3.701 13.593 1.00 98.12 268 PRO A C 1
ATOM 2117 O O . PRO A 1 268 ? -3.591 -3.617 13.881 1.00 98.12 268 PRO A O 1
ATOM 2120 N N . SER A 1 269 ? -1.982 -3.872 12.344 1.00 98.25 269 SER A N 1
ATOM 2121 C CA . SER A 1 269 ? -2.829 -4.108 11.173 1.00 98.25 269 SER A CA 1
ATOM 2122 C C . SER A 1 269 ? -2.496 -5.454 10.531 1.00 98.25 269 SER A C 1
ATOM 2124 O O . SER A 1 269 ? -1.458 -6.062 10.825 1.00 98.25 269 SER A O 1
ATOM 2126 N N . VAL A 1 270 ? -3.403 -5.906 9.669 1.00 97.69 270 VAL A N 1
ATOM 2127 C CA . VAL A 1 270 ? -3.364 -7.197 8.985 1.00 97.69 270 VAL A CA 1
ATOM 2128 C C . VAL A 1 270 ? -3.494 -6.972 7.484 1.00 97.69 270 VAL A C 1
ATOM 2130 O O . VAL A 1 270 ? -4.383 -6.236 7.051 1.00 97.69 270 VAL A O 1
ATOM 2133 N N . ALA A 1 271 ? -2.623 -7.616 6.715 1.00 96.62 271 ALA A N 1
ATOM 2134 C CA . ALA A 1 271 ? -2.463 -7.395 5.288 1.00 96.62 271 ALA A CA 1
ATOM 2135 C C . ALA A 1 271 ? -2.237 -8.716 4.545 1.00 96.62 271 ALA A C 1
ATOM 2137 O O . ALA A 1 271 ? -1.348 -9.498 4.902 1.00 96.62 271 ALA A O 1
ATOM 2138 N N . SER A 1 272 ? -3.005 -8.956 3.483 1.00 96.19 272 SER A N 1
ATOM 2139 C CA . SER A 1 272 ? -2.591 -9.914 2.453 1.00 96.19 272 SER A CA 1
ATOM 2140 C C . SER A 1 272 ? -1.659 -9.280 1.436 1.00 96.19 272 SER A C 1
ATOM 2142 O O . SER A 1 272 ? -0.777 -9.974 0.941 1.00 96.19 272 SER A O 1
ATOM 2144 N N . ASP A 1 273 ? -1.848 -7.991 1.136 1.00 95.44 273 ASP A N 1
ATOM 2145 C CA . ASP A 1 273 ? -1.279 -7.326 -0.040 1.00 95.44 273 ASP A CA 1
ATOM 2146 C C . ASP A 1 273 ? -1.671 -8.068 -1.329 1.00 95.44 273 ASP A C 1
ATOM 2148 O O . ASP A 1 273 ? -0.862 -8.436 -2.191 1.00 95.44 273 ASP A O 1
ATOM 2152 N N . ARG A 1 274 ? -2.957 -8.429 -1.399 1.00 94.81 274 ARG A N 1
ATOM 2153 C CA . ARG A 1 274 ? -3.481 -9.259 -2.477 1.00 94.81 274 ARG A CA 1
ATOM 2154 C C . ARG A 1 274 ? -3.426 -8.531 -3.813 1.00 94.81 274 ARG A C 1
ATOM 2156 O O . ARG A 1 274 ? -4.149 -7.563 -4.015 1.00 94.81 274 ARG A O 1
ATOM 2163 N N . HIS A 1 275 ? -2.695 -9.124 -4.755 1.00 92.31 275 HIS A N 1
ATOM 2164 C CA . HIS A 1 275 ? -2.648 -8.693 -6.155 1.00 92.31 275 HIS A CA 1
ATOM 2165 C C . HIS A 1 275 ? -3.120 -9.773 -7.135 1.00 92.31 275 HIS A C 1
ATOM 2167 O O . HIS A 1 275 ? -3.682 -9.469 -8.187 1.00 92.31 275 HIS A O 1
ATOM 2173 N N . ARG A 1 276 ? -2.892 -11.053 -6.818 1.00 88.06 276 ARG A N 1
ATOM 2174 C CA . ARG A 1 276 ? -3.116 -12.174 -7.746 1.00 88.06 276 ARG A CA 1
ATOM 2175 C C . ARG A 1 276 ? -4.384 -12.950 -7.419 1.00 88.06 276 ARG A C 1
ATOM 2177 O O . ARG A 1 276 ? -4.799 -13.013 -6.268 1.00 88.06 276 ARG A O 1
ATOM 2184 N N . ARG A 1 277 ? -4.957 -13.622 -8.422 1.00 89.00 277 ARG A N 1
ATOM 2185 C CA . ARG A 1 277 ? -6.182 -14.431 -8.266 1.00 89.00 277 ARG A CA 1
ATOM 2186 C C . ARG A 1 277 ? -6.012 -15.616 -7.316 1.00 89.00 277 ARG A C 1
ATOM 2188 O O . ARG A 1 277 ? -6.953 -15.971 -6.614 1.00 89.00 277 ARG A O 1
ATOM 2195 N N . ASP A 1 278 ? -4.828 -16.210 -7.298 1.00 87.75 278 ASP A N 1
ATOM 2196 C CA . ASP A 1 278 ? -4.473 -17.415 -6.545 1.00 87.75 278 ASP A CA 1
ATOM 2197 C C . ASP A 1 278 ? -3.953 -17.140 -5.127 1.00 87.75 278 ASP A C 1
ATOM 2199 O O . ASP A 1 278 ? -3.827 -18.069 -4.336 1.00 87.75 278 ASP A O 1
ATOM 2203 N N . GLN A 1 279 ? -3.687 -15.879 -4.780 1.00 90.94 279 GLN A N 1
ATOM 220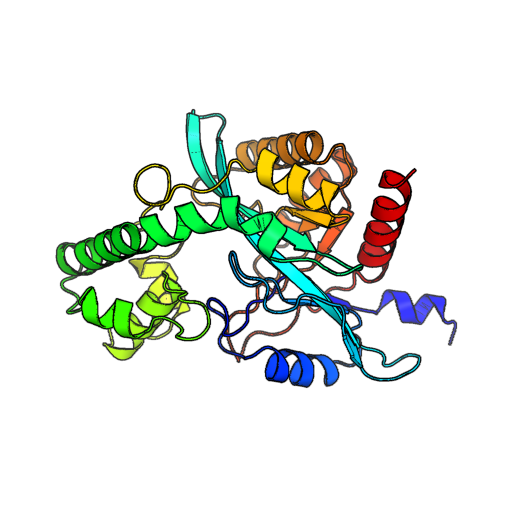4 C CA . GLN A 1 279 ? -3.351 -15.492 -3.411 1.00 90.94 279 GLN A CA 1
ATOM 2205 C C . GLN A 1 279 ? -4.565 -15.733 -2.487 1.00 90.94 279 GLN A C 1
ATOM 2207 O O . GLN A 1 279 ? -5.694 -15.902 -2.953 1.00 90.94 279 GLN A O 1
ATOM 2212 N N . HIS A 1 280 ? -4.383 -15.745 -1.175 1.00 93.19 280 HIS A N 1
ATOM 2213 C CA . HIS A 1 280 ? -5.499 -15.821 -0.228 1.00 93.19 280 HIS A CA 1
ATOM 2214 C C . HIS A 1 280 ? -5.667 -14.483 0.490 1.00 93.19 280 HIS A C 1
ATOM 2216 O O . HIS A 1 280 ? -4.717 -13.707 0.568 1.00 93.19 280 HIS A O 1
ATOM 2222 N N . PHE A 1 281 ? -6.860 -14.212 1.023 1.00 95.69 281 PHE A N 1
ATOM 2223 C CA . PHE A 1 281 ? -7.004 -13.154 2.027 1.00 95.69 281 PHE A CA 1
ATOM 2224 C C . PHE A 1 281 ? -6.120 -13.465 3.232 1.00 95.69 281 PHE A C 1
ATOM 2226 O O . PHE A 1 281 ? -5.774 -14.626 3.469 1.00 95.69 281 PHE A O 1
ATOM 2233 N N . ALA A 1 282 ? -5.778 -12.437 3.999 1.00 93.25 282 ALA A N 1
ATOM 2234 C CA . ALA A 1 282 ? -5.078 -12.635 5.253 1.00 93.25 282 ALA A CA 1
ATOM 2235 C C . ALA A 1 282 ? -5.902 -13.549 6.174 1.00 93.25 282 ALA A C 1
ATOM 2237 O O . ALA A 1 282 ? -7.105 -13.357 6.358 1.00 93.25 282 ALA A O 1
ATOM 2238 N N . ASP A 1 283 ? -5.250 -14.560 6.742 1.00 86.81 283 ASP A N 1
ATOM 2239 C CA . ASP A 1 283 ? -5.871 -15.562 7.609 1.00 86.81 283 ASP A CA 1
ATOM 2240 C C . ASP A 1 283 ? -5.584 -15.317 9.100 1.00 86.81 283 ASP A C 1
ATOM 2242 O O . ASP A 1 283 ? -5.994 -16.094 9.968 1.00 86.81 283 ASP A O 1
ATOM 2246 N N . TYR A 1 284 ? -4.965 -14.182 9.420 1.00 86.00 284 TYR A N 1
ATOM 2247 C CA . TYR A 1 284 ? -4.814 -13.695 10.784 1.00 86.00 284 TYR A CA 1
ATOM 2248 C C . TYR A 1 284 ? -6.152 -13.186 11.340 1.00 86.00 284 TYR A C 1
ATOM 2250 O O . TYR A 1 284 ? -7.053 -12.791 10.602 1.00 86.00 284 TYR A O 1
ATOM 2258 N N . GLY A 1 285 ? -6.286 -13.175 12.671 1.00 88.44 285 GLY A N 1
ATOM 2259 C CA . GLY A 1 285 ? -7.399 -12.501 13.349 1.00 88.44 285 GLY A CA 1
ATOM 2260 C C . GLY A 1 285 ? -7.340 -10.977 13.164 1.00 88.44 285 GLY A C 1
ATOM 2261 O O . GLY A 1 285 ? -6.924 -10.467 12.136 1.00 88.44 285 GLY A O 1
ATOM 2262 N N . GLY A 1 286 ? -7.718 -10.205 14.180 1.00 90.88 286 GLY A N 1
ATOM 2263 C CA . GLY A 1 286 ? -7.468 -8.754 14.176 1.00 90.88 286 GLY A CA 1
ATOM 2264 C C . GLY A 1 286 ? -8.708 -7.876 14.078 1.00 90.88 286 GLY A C 1
ATOM 2265 O O . GLY A 1 286 ? -8.593 -6.653 14.105 1.00 90.88 286 GLY A O 1
ATOM 2266 N N . TYR A 1 287 ? -9.911 -8.453 14.119 1.00 93.44 287 TYR A N 1
ATOM 2267 C CA . TYR A 1 287 ? -11.136 -7.664 14.291 1.00 93.44 287 TYR A CA 1
ATOM 2268 C C . TYR A 1 287 ? -11.106 -6.779 15.557 1.00 93.44 287 TYR A C 1
ATOM 2270 O O . TYR A 1 287 ? -11.661 -5.682 15.595 1.00 93.44 287 TYR A O 1
ATOM 2278 N N . SER A 1 288 ? -10.395 -7.208 16.607 1.00 94.88 288 SER A N 1
ATOM 2279 C CA . SER A 1 288 ? -10.140 -6.381 17.794 1.00 94.88 288 SER A CA 1
ATOM 2280 C C . SER A 1 288 ? -9.239 -5.172 17.512 1.00 94.88 288 SER A C 1
ATOM 2282 O O . SER A 1 288 ? -9.411 -4.140 18.159 1.00 94.88 288 SER A O 1
ATOM 2284 N N . PHE A 1 289 ? -8.315 -5.265 16.554 1.00 96.25 289 PHE A N 1
ATOM 2285 C CA . PHE A 1 289 ? -7.460 -4.155 16.136 1.00 96.25 289 PHE A CA 1
ATOM 2286 C C . PHE A 1 289 ? -8.268 -3.102 15.395 1.00 96.25 289 PHE A C 1
ATOM 2288 O O . PHE A 1 289 ? -8.180 -1.925 15.729 1.00 96.25 289 PHE A O 1
ATOM 2295 N N . TYR A 1 290 ? -9.149 -3.532 14.493 1.00 96.44 290 TYR A N 1
ATOM 2296 C CA . TYR A 1 290 ? -10.078 -2.628 13.826 1.00 96.44 290 TYR A CA 1
ATOM 2297 C C . TYR A 1 290 ? -10.963 -1.864 14.823 1.00 96.44 290 TYR A C 1
ATOM 2299 O O . TYR A 1 290 ? -11.073 -0.642 14.746 1.00 96.44 290 TYR A O 1
ATOM 2307 N N . LYS A 1 291 ? -11.506 -2.539 15.847 1.00 96.06 291 LYS A N 1
ATOM 2308 C CA . LYS A 1 291 ? -12.250 -1.856 16.923 1.00 96.06 291 LYS A CA 1
ATOM 2309 C C . LYS A 1 291 ? -11.406 -0.803 17.653 1.00 96.06 291 LYS A C 1
ATOM 2311 O O . LYS A 1 291 ? -11.923 0.265 17.968 1.00 96.06 291 LYS A O 1
ATOM 2316 N N . LYS A 1 292 ? -10.117 -1.073 17.900 1.00 97.00 292 LYS A N 1
ATOM 2317 C CA . LYS A 1 292 ? -9.193 -0.081 18.480 1.00 97.00 292 LYS A CA 1
ATOM 2318 C C . LYS A 1 292 ? -8.955 1.099 17.533 1.00 97.00 292 LYS A C 1
ATOM 2320 O O . LYS A 1 292 ? -8.918 2.229 18.004 1.00 97.00 292 LYS A O 1
ATOM 2325 N N . MET A 1 293 ? -8.831 0.857 16.224 1.00 97.75 293 MET A N 1
ATOM 2326 C CA . MET A 1 293 ? -8.682 1.924 15.224 1.00 97.75 293 MET A CA 1
ATOM 2327 C C . MET A 1 293 ? -9.896 2.860 15.237 1.00 97.75 293 MET A C 1
ATOM 2329 O O . MET A 1 293 ? -9.722 4.072 15.301 1.00 97.75 293 MET A O 1
ATOM 2333 N N . LEU A 1 294 ? -11.116 2.308 15.258 1.00 96.81 294 LEU A N 1
ATOM 2334 C CA . LEU A 1 294 ? -12.348 3.101 15.353 1.00 96.81 294 LEU A CA 1
ATOM 2335 C C . LEU A 1 294 ? -12.387 3.952 16.631 1.00 96.81 294 LEU A C 1
ATOM 2337 O O . LEU A 1 294 ? -12.653 5.148 16.562 1.00 96.81 294 LEU A O 1
ATOM 2341 N N . GLN A 1 295 ? -12.055 3.359 17.781 1.00 96.44 295 GLN A N 1
ATOM 2342 C CA . GLN A 1 295 ? -11.999 4.080 19.059 1.00 96.44 295 GLN A CA 1
ATOM 2343 C C . GLN A 1 295 ? -10.968 5.213 19.052 1.00 96.44 295 GLN A C 1
ATOM 2345 O O . GLN A 1 295 ? -11.213 6.264 19.640 1.00 96.44 295 GLN A O 1
ATOM 2350 N N . ALA A 1 296 ? -9.819 5.007 18.408 1.00 95.38 296 ALA A N 1
ATOM 2351 C CA . ALA A 1 296 ? -8.778 6.021 18.310 1.00 95.38 296 ALA A CA 1
ATOM 2352 C C . ALA A 1 296 ? -9.221 7.205 17.430 1.00 95.38 296 ALA A C 1
ATOM 2354 O O . ALA A 1 296 ? -9.031 8.354 17.821 1.00 95.38 296 ALA A O 1
ATOM 2355 N N . LEU A 1 297 ? -9.895 6.939 16.302 1.00 94.06 297 LEU A N 1
ATOM 2356 C CA . LEU A 1 297 ? -10.451 7.987 15.434 1.00 94.06 297 LEU A CA 1
ATOM 2357 C C . LEU A 1 297 ? -11.531 8.828 16.134 1.00 94.06 297 LEU A C 1
ATOM 2359 O O . LEU A 1 297 ? -11.588 10.041 15.957 1.00 94.06 297 LEU A O 1
ATOM 2363 N N . GLU A 1 298 ? -12.370 8.214 16.970 1.00 90.88 298 GLU A N 1
ATOM 2364 C CA . GLU A 1 298 ? -13.384 8.940 17.753 1.00 90.88 298 GLU A CA 1
ATOM 2365 C C . GLU A 1 298 ? -12.775 9.873 18.814 1.00 90.88 298 GLU A C 1
ATOM 2367 O O . GLU A 1 298 ? -13.396 10.862 19.206 1.00 90.88 298 GLU A O 1
ATOM 2372 N N . GLN A 1 299 ? -11.573 9.565 19.309 1.00 83.50 299 GLN A N 1
ATOM 2373 C CA . GLN A 1 299 ? -10.884 10.384 20.310 1.00 83.50 299 GLN A CA 1
ATOM 2374 C C . GLN A 1 299 ? -10.213 11.612 19.696 1.00 83.50 299 GLN A C 1
ATOM 2376 O O . GLN A 1 299 ? -10.108 12.628 20.374 1.00 83.50 299 GLN A O 1
ATOM 2381 N N . THR A 1 300 ? -9.802 11.542 18.428 1.00 73.69 300 THR A N 1
ATOM 2382 C CA . THR A 1 300 ? -9.206 12.677 17.705 1.00 73.69 300 THR A CA 1
ATOM 2383 C C . THR A 1 300 ? -10.215 13.735 17.254 1.00 73.69 300 THR A C 1
ATOM 2385 O O . THR A 1 300 ? -9.814 14.824 16.861 1.00 73.69 300 THR A O 1
ATOM 2388 N N . GLU A 1 301 ? -11.516 13.434 17.305 1.00 63.53 301 GLU A N 1
ATOM 2389 C CA . GLU A 1 301 ? -12.597 14.361 16.930 1.00 63.53 301 GLU A CA 1
ATOM 2390 C C . GLU A 1 301 ? -13.085 15.250 18.092 1.00 63.53 301 GLU A C 1
ATOM 2392 O O . GLU A 1 301 ? -13.959 16.093 17.886 1.00 63.53 301 GLU A O 1
ATOM 2397 N N . LYS A 1 302 ? -12.556 15.054 19.307 1.00 48.44 302 LYS A N 1
ATOM 2398 C CA . LYS A 1 302 ? -12.893 15.822 20.518 1.00 48.44 302 LYS A CA 1
ATOM 2399 C C . LYS A 1 302 ? -11.822 16.851 20.846 1.00 48.44 302 LYS A C 1
ATOM 2401 O O . LYS A 1 302 ? -12.219 17.943 21.308 1.00 48.44 302 LYS A O 1
#

Nearest PDB structures (foldseek):
  3e0f-assembly1_A  TM=7.712E-01  e=2.813E-12  Bifidobacterium adolescentis ATCC 15703
  7ug9-assembly1_A  TM=7.674E-01  e=2.174E-10  Escherichia coli
  4gx9-assembly1_A  TM=5.310E-01  e=2.006E-03  Escherichia coli K-12
  6g3c-assembly2_B  TM=2.359E-01  e=5.020E-01  Homo sapiens
  8xb5-assembly1_A  TM=5.647E-01  e=7.060E+00  Acinetobacter phage SH-Ab 15497

Solvent-accessible surface area (backbone atoms only — not comparable to full-atom values): 15989 Å² total; per-residue (Å²): 130,66,67,75,73,54,53,66,58,21,13,27,27,58,30,26,35,23,49,64,38,72,13,70,40,44,68,69,53,48,52,58,56,47,72,70,42,90,41,49,35,40,39,23,48,24,15,65,69,37,66,85,37,47,51,57,46,78,42,76,64,78,97,60,34,36,38,38,32,11,15,24,25,34,66,17,35,42,73,46,94,88,73,44,62,38,73,46,47,38,31,30,41,16,78,86,25,56,65,71,78,85,44,43,84,55,44,57,49,33,65,70,14,41,61,58,39,52,42,54,51,37,52,48,41,33,73,77,68,67,45,95,64,52,62,66,61,53,60,70,67,33,33,86,92,63,63,35,68,54,68,61,59,47,17,47,50,34,30,78,72,66,76,23,95,37,49,66,53,26,23,52,63,49,59,23,68,84,9,96,54,43,74,75,49,41,80,86,34,28,53,49,39,49,45,53,58,53,38,44,52,27,47,76,58,67,19,48,30,28,43,46,58,64,90,70,46,69,91,59,52,72,66,52,37,54,49,48,54,53,51,49,35,60,47,36,74,42,61,36,30,32,47,36,47,40,74,89,53,51,74,65,55,29,53,52,40,47,57,50,32,60,77,59,60,39,41,62,35,34,22,34,66,32,36,55,84,87,59,62,78,36,85,50,42,50,43,66,36,54,54,50,51,55,56,50,53,61,61,75,77,111